Protein AF-A0A8D0BJZ6-F1 (afdb_monomer)

Mean predicted aligned error: 17.0 Å

Organism: Salvator merianae (NCBI:txid96440)

Radius of gyration: 28.37 Å; Cα contacts (8 Å, |Δi|>4): 9; chains: 1; bounding box: 68×72×77 Å

pLDDT: mean 72.67, std 20.54, range [33.28, 97.75]

Foldseek 3Di:
DDDDDDDDDDDDDDDDDDDDDDDDDDDDPPPPDDDDPCPVVNVVVVVVVVVVVVVVDPDDDPVVVVVVCVVVVVVVVVVVVPPVVVVVVCVVVVVVVDDPVVVVVVVVVVVVVVVVVVVVVVVVVVVVCVVVVPDDPVPPPDPDDPPPPPVCPVVNVVVVVVCVVPPPCPPCVVVVVVVVVVDPDDPPPPDPDDPDDPDD

Structure (mmCIF, N/CA/C/O backbone):
data_AF-A0A8D0BJZ6-F1
#
_entry.id   AF-A0A8D0BJZ6-F1
#
loop_
_atom_site.group_PDB
_atom_site.id
_atom_site.type_symbol
_atom_site.label_atom_id
_atom_site.label_alt_id
_atom_site.label_comp_id
_atom_site.label_asym_id
_atom_site.label_entity_id
_atom_site.label_seq_id
_atom_site.pdbx_PDB_ins_code
_atom_site.Cartn_x
_atom_site.Cartn_y
_atom_site.Cartn_z
_atom_site.occupancy
_atom_site.B_iso_or_equiv
_atom_site.auth_seq_id
_atom_site.auth_comp_id
_atom_site.auth_asym_id
_atom_site.auth_atom_id
_atom_site.pdbx_PDB_model_num
ATOM 1 N N . MET A 1 1 ? -11.813 23.670 49.194 1.00 39.56 1 MET A N 1
ATOM 2 C CA . MET A 1 1 ? -10.586 23.009 48.697 1.00 39.56 1 MET A CA 1
ATOM 3 C C . MET A 1 1 ? -10.765 22.877 47.187 1.00 39.56 1 MET A C 1
ATOM 5 O O . MET A 1 1 ? -11.591 22.077 46.792 1.00 39.56 1 MET A O 1
ATOM 9 N N . ALA A 1 2 ? -10.319 23.800 46.321 1.00 37.00 2 ALA A N 1
ATOM 10 C CA . ALA A 1 2 ? -8.927 24.199 46.027 1.00 37.00 2 ALA A CA 1
ATOM 11 C C . ALA A 1 2 ? -8.093 22.936 45.705 1.00 37.00 2 ALA A C 1
ATOM 13 O O . ALA A 1 2 ? -8.042 22.069 46.567 1.00 37.00 2 ALA A O 1
ATOM 14 N N . VAL A 1 3 ? -7.469 22.694 44.544 1.00 41.69 3 VAL A N 1
ATOM 15 C CA . VAL A 1 3 ? -6.890 23.516 43.457 1.00 41.69 3 VAL A CA 1
ATOM 16 C C . VAL A 1 3 ? -6.784 22.605 42.203 1.00 41.69 3 VAL A C 1
ATOM 18 O O . VAL A 1 3 ? -6.507 21.421 42.349 1.00 41.69 3 VAL A O 1
ATOM 21 N N . CYS A 1 4 ? -7.224 23.050 41.020 1.00 41.31 4 CYS A N 1
ATOM 22 C CA . CYS A 1 4 ? -6.422 23.386 39.819 1.00 41.31 4 CYS A CA 1
ATOM 23 C C . CYS A 1 4 ? -5.330 22.380 39.388 1.00 41.31 4 CYS A C 1
ATOM 25 O O . CYS A 1 4 ? -4.323 22.209 40.069 1.00 41.31 4 CYS A O 1
ATOM 27 N N . SER A 1 5 ? -5.503 21.794 38.199 1.00 44.62 5 SER A N 1
ATOM 28 C CA . SER A 1 5 ? -4.433 21.370 37.279 1.00 44.62 5 SER A CA 1
ATOM 29 C C . SER A 1 5 ? -5.012 21.322 35.856 1.00 44.62 5 SER A C 1
ATOM 31 O O . SER A 1 5 ? -5.502 20.302 35.385 1.00 44.62 5 SER A O 1
ATOM 33 N N . ASP A 1 6 ? -5.097 22.519 35.284 1.00 43.06 6 ASP A N 1
ATOM 34 C CA . ASP A 1 6 ? -4.816 22.945 33.908 1.00 43.06 6 ASP A CA 1
ATOM 35 C C . ASP A 1 6 ? -4.850 21.965 32.705 1.00 43.06 6 ASP A C 1
ATOM 37 O O . ASP A 1 6 ? -3.957 21.145 32.508 1.00 43.06 6 ASP A O 1
ATOM 41 N N . LEU A 1 7 ? -5.782 22.305 31.794 1.00 45.59 7 LEU A N 1
ATOM 42 C CA . LEU A 1 7 ? -5.658 22.428 30.322 1.00 45.59 7 LEU A CA 1
ATOM 43 C C . LEU A 1 7 ? -5.752 21.180 29.389 1.00 45.59 7 LEU A C 1
ATOM 45 O O . LEU A 1 7 ? -5.484 20.053 29.784 1.00 45.59 7 LEU A O 1
ATOM 49 N N . PRO A 1 8 ? -6.221 21.362 28.126 1.00 45.66 8 PRO A N 1
ATOM 50 C CA . PRO A 1 8 ? -7.470 20.741 27.673 1.00 45.66 8 PRO A CA 1
ATOM 51 C C . PRO A 1 8 ? -7.377 20.140 26.252 1.00 45.66 8 PRO A C 1
ATOM 53 O O . PRO A 1 8 ? -7.026 20.819 25.292 1.00 45.66 8 PRO A O 1
ATOM 56 N N . VAL A 1 9 ? -7.814 18.899 26.041 1.00 47.84 9 VAL A N 1
ATOM 57 C CA . VAL A 1 9 ? -8.025 18.384 24.672 1.00 47.84 9 VAL A CA 1
ATOM 58 C C . VAL A 1 9 ? -9.512 18.486 24.329 1.00 47.84 9 VAL A C 1
ATOM 60 O O . VAL A 1 9 ? -10.215 17.491 24.187 1.00 47.84 9 VAL A O 1
ATOM 63 N N . GLY A 1 10 ? -10.005 19.728 24.261 1.00 38.66 10 GLY A N 1
ATOM 64 C CA . GLY A 1 10 ? -11.265 20.060 23.591 1.00 38.66 10 GLY A CA 1
ATOM 65 C C . GLY A 1 10 ? -11.085 19.835 22.086 1.00 38.66 10 GLY A C 1
ATOM 66 O O . GLY A 1 10 ? -10.130 20.318 21.490 1.00 38.66 10 GLY A O 1
ATOM 67 N N . ALA A 1 11 ? -11.858 18.938 21.484 1.00 41.62 11 ALA A N 1
ATOM 68 C CA . ALA A 1 11 ? -13.169 19.252 20.921 1.00 41.62 11 ALA A CA 1
ATOM 69 C C . ALA A 1 11 ? -13.068 20.211 19.722 1.00 41.62 11 ALA A C 1
ATOM 71 O O . ALA A 1 11 ? -13.147 21.427 19.865 1.00 41.62 11 ALA A O 1
ATOM 72 N N . PHE A 1 12 ? -12.961 19.640 18.521 1.00 34.69 12 PHE A N 1
ATOM 73 C CA . PHE A 1 12 ? -13.301 20.341 17.285 1.00 34.69 12 PHE A CA 1
ATOM 74 C C . PHE A 1 12 ? -14.316 19.506 16.497 1.00 34.69 12 PHE A C 1
ATOM 76 O O . PHE A 1 12 ? -13.986 18.802 15.547 1.00 34.69 12 PHE A O 1
ATOM 83 N N . ILE A 1 13 ? -15.570 19.564 16.950 1.00 39.16 13 ILE A N 1
ATOM 84 C CA . ILE A 1 13 ? -16.751 19.290 16.126 1.00 39.16 13 ILE A CA 1
ATOM 85 C C . ILE A 1 13 ? -17.206 20.660 15.607 1.00 39.16 13 ILE A C 1
ATOM 87 O O . ILE A 1 13 ? -17.658 21.471 16.416 1.00 39.16 13 ILE A O 1
ATOM 91 N N . PRO A 1 14 ? -17.093 20.975 14.307 1.00 42.69 14 PRO A N 1
ATOM 92 C CA . PRO A 1 14 ? -17.632 22.225 13.797 1.00 42.69 14 PRO A CA 1
ATOM 93 C C . PRO A 1 14 ? -19.137 22.074 13.528 1.00 42.69 14 PRO A C 1
ATOM 95 O O . PRO A 1 14 ? -19.556 21.468 12.543 1.00 42.69 14 PRO A O 1
ATOM 98 N N . THR A 1 15 ? -19.958 22.643 14.410 1.00 39.06 15 THR A N 1
ATOM 99 C CA . THR A 1 15 ? -21.363 22.983 14.135 1.00 39.06 15 THR A CA 1
ATOM 100 C C . THR A 1 15 ? -21.447 24.281 13.319 1.00 39.06 15 THR A C 1
ATOM 102 O O . THR A 1 15 ? -20.609 25.169 13.499 1.00 39.06 15 THR A O 1
ATOM 105 N N . PRO A 1 16 ? -22.445 24.439 12.430 1.00 48.06 16 PRO A N 1
ATOM 106 C CA . PRO A 1 16 ? -22.531 25.591 11.547 1.00 48.06 16 PRO A CA 1
ATOM 107 C C . PRO A 1 16 ? -23.180 26.771 12.280 1.00 48.06 16 PRO A C 1
ATOM 109 O O . PRO A 1 16 ? -24.319 26.678 12.726 1.00 48.06 16 PRO A O 1
ATOM 112 N N . GLY A 1 17 ? -22.481 27.903 12.356 1.00 40.06 17 GLY A N 1
ATOM 113 C CA . GLY A 1 17 ? -23.109 29.189 12.665 1.00 40.06 17 GLY A CA 1
ATOM 114 C C . GLY A 1 17 ? -22.439 30.011 13.765 1.00 40.06 17 GLY A C 1
ATOM 115 O O . GLY A 1 17 ? -22.458 29.650 14.933 1.00 40.06 17 GLY A O 1
ATOM 116 N N . SER A 1 18 ? -22.000 31.206 13.357 1.00 33.28 18 SER A N 1
ATOM 117 C CA . SER A 1 18 ? -21.718 32.400 14.172 1.00 33.28 18 SER A CA 1
ATOM 118 C C . SER A 1 18 ? -20.284 32.630 14.689 1.00 33.28 18 SER A C 1
ATOM 120 O O . SER A 1 18 ? -19.921 32.291 15.805 1.00 33.28 18 SER A O 1
ATOM 122 N N . ARG A 1 19 ? -19.520 33.323 13.832 1.00 52.25 19 ARG A N 1
ATOM 123 C CA . ARG A 1 19 ? -18.653 34.493 14.100 1.00 52.25 19 ARG A CA 1
ATOM 124 C C . ARG A 1 19 ? -17.836 34.567 15.402 1.00 52.25 19 ARG A C 1
ATOM 126 O O . ARG A 1 19 ? -18.341 35.072 16.394 1.00 52.25 19 ARG A O 1
ATOM 133 N N . TYR A 1 20 ? -16.520 34.390 15.260 1.00 45.59 20 TYR A N 1
ATOM 134 C CA . TYR A 1 20 ? -15.463 35.189 15.917 1.00 45.59 20 TYR A CA 1
ATOM 135 C C . TYR A 1 20 ? -14.214 35.040 15.021 1.00 45.59 20 TYR A C 1
ATOM 137 O O . TYR A 1 20 ? -13.630 33.968 14.958 1.00 45.59 20 TYR A O 1
ATOM 145 N N . THR A 1 21 ? -13.884 35.927 14.078 1.00 50.69 21 THR A N 1
ATOM 146 C CA . THR A 1 21 ? -13.307 37.270 14.265 1.00 50.69 21 THR A CA 1
ATOM 147 C C . THR A 1 21 ? -12.354 37.352 15.455 1.00 50.69 21 THR A C 1
ATOM 149 O O . THR A 1 21 ? -12.718 37.875 16.502 1.00 50.69 21 THR A O 1
ATOM 152 N N . LEU A 1 22 ? -11.115 36.893 15.276 1.00 43.97 22 LEU A N 1
ATOM 153 C CA . LEU A 1 22 ? -9.981 37.515 15.955 1.00 43.97 22 LEU A CA 1
ATOM 154 C C . LEU A 1 22 ? -8.712 37.392 15.108 1.00 43.97 22 LEU A C 1
ATOM 156 O O . LEU A 1 22 ? -8.076 36.349 15.005 1.00 43.97 22 LEU A O 1
ATOM 160 N N . SER A 1 23 ? -8.434 38.512 14.447 1.00 45.19 23 SER A N 1
ATOM 161 C CA . SER A 1 23 ? -7.170 38.970 13.886 1.00 45.19 23 SER A CA 1
ATOM 162 C C . SER A 1 23 ? -5.906 38.308 14.439 1.00 45.19 23 SER A C 1
ATOM 164 O O . SER A 1 23 ? -5.460 38.639 15.533 1.00 45.19 23 SER A O 1
ATOM 166 N N . LEU A 1 24 ? -5.242 37.522 13.591 1.00 39.75 24 LEU A N 1
ATOM 167 C CA . LEU A 1 24 ? -3.794 37.621 13.388 1.00 39.75 24 LEU A CA 1
ATOM 168 C C . LEU A 1 24 ? -3.440 37.096 11.983 1.00 39.75 24 LEU A C 1
ATOM 170 O O . LEU A 1 24 ? -2.829 36.048 11.813 1.00 39.75 24 LEU A O 1
ATOM 174 N N . HIS A 1 25 ? -3.893 37.809 10.948 1.00 43.31 25 HIS A N 1
ATOM 175 C CA . HIS A 1 25 ? -3.499 37.547 9.559 1.00 43.31 25 HIS A CA 1
ATOM 176 C C . HIS A 1 25 ? -3.071 38.853 8.879 1.00 43.31 25 HIS A C 1
ATOM 178 O O . HIS A 1 25 ? -3.739 39.409 8.010 1.00 43.31 25 HIS A O 1
ATOM 184 N N . HIS A 1 26 ? -1.944 39.366 9.353 1.00 46.03 26 HIS A N 1
ATOM 185 C CA . HIS A 1 26 ? -1.085 40.330 8.676 1.00 46.03 26 HIS A CA 1
ATOM 186 C C . HIS A 1 26 ? 0.180 39.498 8.424 1.00 46.03 26 HIS A C 1
ATOM 188 O O . HIS A 1 26 ? 0.842 39.134 9.386 1.00 46.03 26 HIS A O 1
ATOM 194 N N . LEU A 1 27 ? 0.489 38.952 7.248 1.00 47.62 27 LEU A N 1
ATOM 195 C CA . LEU A 1 27 ? 0.751 39.531 5.924 1.00 47.62 27 LEU A CA 1
ATOM 196 C C . LEU A 1 27 ? 1.379 38.355 5.096 1.00 47.62 27 LEU A C 1
ATOM 198 O O . LEU A 1 27 ? 1.942 37.467 5.739 1.00 47.62 27 LEU A O 1
ATOM 202 N N . PRO A 1 28 ? 1.468 38.310 3.747 1.00 48.75 28 PRO A N 1
ATOM 203 C CA . PRO A 1 28 ? 0.702 38.946 2.676 1.00 48.75 28 PRO A CA 1
ATOM 204 C C . PRO A 1 28 ? 0.014 37.925 1.730 1.00 48.75 28 PRO A C 1
ATOM 206 O O . PRO A 1 28 ? 0.593 36.939 1.286 1.00 48.75 28 PRO A O 1
ATOM 209 N N . HIS A 1 29 ? -1.193 38.274 1.282 1.00 51.38 29 HIS A N 1
ATOM 210 C CA . HIS A 1 29 ? -1.912 37.676 0.145 1.00 51.38 29 HIS A CA 1
ATOM 211 C C . HIS A 1 29 ? -1.466 38.231 -1.227 1.00 51.38 29 HIS A C 1
ATOM 213 O O . HIS A 1 29 ? -2.193 38.148 -2.215 1.00 51.38 29 HIS A O 1
ATOM 219 N N . THR A 1 30 ? -0.272 38.807 -1.340 1.00 44.59 30 THR A N 1
ATOM 220 C CA . THR A 1 30 ? 0.192 39.419 -2.590 1.00 44.59 30 THR A CA 1
ATOM 221 C C . THR A 1 30 ? 1.005 38.430 -3.408 1.00 44.59 30 THR A C 1
ATOM 223 O O . THR A 1 30 ? 2.218 38.536 -3.473 1.00 44.59 30 THR A O 1
ATOM 226 N N . LEU A 1 31 ? 0.318 37.479 -4.035 1.00 47.47 31 LEU A N 1
ATOM 227 C CA . LEU A 1 31 ? 0.658 36.958 -5.369 1.00 47.47 31 LEU A CA 1
ATOM 228 C C . LEU A 1 31 ? -0.657 36.559 -6.068 1.00 47.47 31 LEU A C 1
ATOM 230 O O . LEU A 1 31 ? -0.826 35.502 -6.664 1.00 47.47 31 LEU A O 1
ATOM 234 N N . GLN A 1 32 ? -1.628 37.463 -5.941 1.00 52.00 32 GLN A N 1
ATOM 235 C CA . GLN A 1 32 ? -2.934 37.469 -6.587 1.00 52.00 32 GLN A CA 1
ATOM 236 C C . GLN A 1 32 ? -2.847 38.240 -7.920 1.00 52.00 32 GLN A C 1
ATOM 238 O O . GLN A 1 32 ? -3.639 39.137 -8.183 1.00 52.00 32 GLN A O 1
ATOM 243 N N . SER A 1 33 ? -1.838 37.945 -8.748 1.00 51.66 33 SER A N 1
ATOM 244 C CA . SER A 1 33 ? -1.599 38.670 -10.005 1.00 51.66 33 SER A CA 1
ATOM 245 C C . SER A 1 33 ? -0.975 37.781 -11.086 1.00 51.66 33 SER A C 1
ATOM 247 O O . SER A 1 33 ? 0.217 37.841 -11.369 1.00 51.66 33 SER A O 1
ATOM 249 N N . GLN A 1 34 ? -1.803 36.902 -11.653 1.00 44.34 34 GLN A N 1
ATOM 250 C CA . GLN A 1 34 ? -1.958 36.712 -13.104 1.00 44.34 34 GLN A CA 1
ATOM 251 C C . GLN A 1 34 ? -3.087 35.702 -13.326 1.00 44.34 34 GLN A C 1
ATOM 253 O O . GLN A 1 34 ? -3.020 34.542 -12.913 1.00 44.34 34 GLN A O 1
ATOM 258 N N . GLY A 1 35 ? -4.171 36.191 -13.922 1.00 47.25 35 GLY A N 1
ATOM 259 C CA . GLY A 1 35 ? -5.408 35.466 -14.145 1.00 47.25 35 GLY A CA 1
ATOM 260 C C . GLY A 1 35 ? -5.232 34.310 -15.116 1.00 47.25 35 GLY A C 1
ATOM 261 O O . GLY A 1 35 ? -5.387 34.460 -16.321 1.00 47.25 35 GLY A O 1
ATOM 262 N N . THR A 1 36 ? -5.039 33.118 -14.571 1.00 49.41 36 THR A N 1
ATOM 263 C CA . THR A 1 36 ? -5.426 31.891 -15.253 1.00 49.41 36 THR A CA 1
ATOM 264 C C . THR A 1 36 ? -6.402 31.151 -14.349 1.00 49.41 36 THR A C 1
ATOM 266 O O . THR A 1 36 ? -6.042 30.658 -13.284 1.00 49.41 36 THR A O 1
ATOM 269 N N . LYS A 1 37 ? -7.671 31.062 -14.770 1.00 58.19 37 LYS A N 1
ATOM 270 C CA . LYS A 1 37 ? -8.655 30.101 -14.236 1.00 58.19 37 LYS A CA 1
ATOM 271 C C . LYS A 1 37 ? -8.249 28.675 -14.641 1.00 58.19 37 LYS A C 1
ATOM 273 O O . LYS A 1 37 ? -9.071 27.920 -15.146 1.00 58.19 37 LYS A O 1
ATOM 278 N N . VAL A 1 38 ? -6.969 28.326 -14.525 1.00 62.94 38 VAL A N 1
ATOM 279 C CA . VAL A 1 38 ? -6.510 26.972 -14.809 1.00 62.94 38 VAL A CA 1
ATOM 280 C C . VAL A 1 38 ? -7.067 26.103 -13.686 1.00 62.94 38 VAL A C 1
ATOM 282 O O . VAL A 1 38 ? -6.746 26.341 -12.516 1.00 62.94 38 VAL A O 1
ATOM 285 N N . PRO A 1 39 ? -7.962 25.143 -13.980 1.00 80.44 39 PRO A N 1
ATOM 286 C CA . PRO A 1 39 ? -8.421 24.228 -12.952 1.00 80.44 39 PRO A CA 1
ATOM 287 C C . PRO A 1 39 ? -7.182 23.518 -12.401 1.00 80.44 39 PRO A C 1
ATOM 289 O O . PRO A 1 39 ? -6.283 23.166 -13.161 1.00 80.44 39 PRO A O 1
ATOM 292 N N . GLN A 1 40 ? -7.104 23.290 -11.088 1.00 80.88 40 GLN A N 1
ATOM 293 C CA . GLN A 1 40 ? -5.966 22.572 -10.484 1.00 80.88 40 GLN A CA 1
ATOM 294 C C . GLN A 1 40 ? -5.723 21.213 -11.171 1.00 80.88 40 GLN A C 1
ATOM 296 O O . GLN A 1 40 ? -4.593 20.741 -11.273 1.00 80.88 40 GLN A O 1
ATOM 301 N N . LEU A 1 41 ? -6.785 20.643 -11.744 1.00 84.25 41 LEU A N 1
ATOM 302 C CA . LEU A 1 41 ? -6.755 19.467 -12.600 1.00 84.25 41 LEU A CA 1
ATOM 303 C C . LEU A 1 41 ? -5.852 19.627 -13.840 1.00 84.25 41 LEU A C 1
ATOM 305 O O . LEU A 1 41 ? -5.113 18.705 -14.171 1.00 84.25 41 LEU A O 1
ATOM 309 N N . GLN A 1 42 ? -5.841 20.795 -14.493 1.00 86.12 42 GLN A N 1
ATOM 310 C CA . GLN A 1 42 ? -4.992 21.061 -15.660 1.00 86.12 42 GLN A CA 1
ATOM 311 C C . GLN A 1 42 ? -3.504 20.973 -15.311 1.00 86.12 42 GLN A C 1
ATOM 313 O O . GLN A 1 42 ? -2.722 20.501 -16.128 1.00 86.12 42 GLN A O 1
ATOM 318 N N . ARG A 1 43 ? -3.106 21.361 -14.093 1.00 86.25 43 ARG A N 1
ATOM 319 C CA . ARG A 1 43 ? -1.712 21.247 -13.633 1.00 86.25 43 ARG A CA 1
ATOM 320 C C . ARG A 1 43 ? -1.287 19.791 -13.452 1.00 86.25 43 ARG A C 1
ATOM 322 O O . ARG A 1 43 ? -0.192 19.433 -13.874 1.00 86.25 43 ARG A O 1
ATOM 329 N N . LEU A 1 44 ? -2.156 18.954 -12.880 1.00 89.62 44 LEU A N 1
ATOM 330 C CA . LEU A 1 44 ? -1.884 17.523 -12.706 1.00 89.62 44 LEU A CA 1
ATOM 331 C C . LEU A 1 44 ? -1.804 16.803 -14.056 1.00 89.62 44 LEU A C 1
ATOM 333 O O . LEU A 1 44 ? -0.884 16.020 -14.281 1.00 89.62 44 LEU A O 1
ATOM 337 N N . ILE A 1 45 ? -2.733 17.108 -14.967 1.00 92.38 45 ILE A N 1
ATOM 338 C CA . ILE A 1 45 ? -2.747 16.529 -16.314 1.00 92.38 45 ILE A CA 1
ATOM 339 C C . ILE A 1 45 ? -1.503 16.968 -17.089 1.00 92.38 45 ILE A C 1
ATOM 341 O O . ILE A 1 45 ? -0.809 16.118 -17.640 1.00 92.38 45 ILE A O 1
ATOM 345 N N . LEU A 1 46 ? -1.181 18.267 -17.094 1.00 91.12 46 LEU A N 1
ATOM 346 C CA . LEU A 1 46 ? -0.014 18.789 -17.803 1.00 91.12 46 LEU A CA 1
ATOM 347 C C . LEU A 1 46 ? 1.290 18.220 -17.228 1.00 91.12 46 LEU A C 1
ATOM 349 O O . LEU A 1 46 ? 2.158 17.827 -17.998 1.00 91.12 46 LEU A O 1
ATOM 353 N N . GLY A 1 47 ? 1.404 18.091 -15.902 1.00 88.25 47 GLY A N 1
ATOM 354 C CA . GLY A 1 47 ? 2.556 17.465 -15.249 1.00 88.25 47 GLY A CA 1
ATOM 355 C C . GLY A 1 47 ? 2.694 15.971 -15.561 1.00 88.25 47 GLY A C 1
ATOM 356 O O . GLY A 1 47 ? 3.779 15.519 -15.919 1.00 88.25 47 GLY A O 1
ATOM 357 N N . SER A 1 48 ? 1.600 15.203 -15.493 1.00 90.62 48 SER A N 1
ATOM 358 C CA . SER A 1 48 ? 1.599 13.769 -15.821 1.00 90.62 48 SER A CA 1
ATOM 359 C C . SER A 1 48 ? 1.909 13.514 -17.299 1.00 90.62 48 SER A C 1
ATOM 361 O O . SER A 1 48 ? 2.637 12.574 -17.628 1.00 90.62 48 SER A O 1
ATOM 363 N N . LEU A 1 49 ? 1.369 14.347 -18.194 1.00 91.94 49 LEU A N 1
ATOM 364 C CA . LEU A 1 49 ? 1.601 14.252 -19.632 1.00 91.94 49 LEU A CA 1
ATOM 365 C C . LEU A 1 49 ? 3.037 14.648 -19.978 1.00 91.94 49 LEU A C 1
ATOM 367 O O . LEU A 1 49 ? 3.701 13.919 -20.704 1.00 91.94 49 LEU A O 1
ATOM 371 N N . PHE A 1 50 ? 3.540 15.748 -19.416 1.00 88.25 50 PHE A N 1
ATOM 372 C CA . PHE A 1 50 ? 4.913 16.199 -19.624 1.00 88.25 50 PHE A CA 1
ATOM 373 C C . PHE A 1 50 ? 5.931 15.194 -19.069 1.00 88.25 50 PHE A C 1
ATOM 375 O O . PHE A 1 50 ? 6.885 14.858 -19.759 1.00 88.25 50 PHE A O 1
ATOM 382 N N . GLY A 1 51 ? 5.693 14.625 -17.881 1.00 86.75 51 GLY A N 1
ATOM 383 C CA . GLY A 1 51 ? 6.532 13.557 -17.324 1.00 86.75 51 GLY A CA 1
ATOM 384 C C . GLY A 1 51 ? 6.525 12.281 -18.175 1.00 86.75 51 GLY A C 1
ATOM 385 O O . GLY A 1 51 ? 7.574 11.678 -18.396 1.00 86.75 51 GLY A O 1
ATOM 386 N N . SER A 1 52 ? 5.364 11.896 -18.716 1.00 87.44 52 SER A N 1
ATOM 387 C CA . SER A 1 52 ? 5.263 10.757 -19.643 1.00 87.44 52 SER A CA 1
ATOM 388 C C . SER A 1 52 ? 5.927 11.045 -20.995 1.00 87.44 52 SER A C 1
ATOM 390 O O . SER A 1 52 ? 6.554 10.157 -21.566 1.00 87.44 52 SER A O 1
ATOM 392 N N . LEU A 1 53 ? 5.840 12.284 -21.489 1.00 86.31 53 LEU A N 1
ATOM 393 C CA . LEU A 1 53 ? 6.459 12.726 -22.739 1.00 86.31 53 LEU A CA 1
ATOM 394 C C . LEU A 1 53 ? 7.987 12.777 -22.629 1.00 86.31 53 LEU A C 1
ATOM 396 O O . LEU A 1 53 ? 8.676 12.277 -23.513 1.00 86.31 53 LEU A O 1
ATOM 400 N N . LEU A 1 54 ? 8.516 13.297 -21.516 1.00 80.19 54 LEU A N 1
ATOM 401 C CA . LEU A 1 54 ? 9.948 13.272 -21.205 1.00 80.19 54 LEU A CA 1
ATOM 402 C C . LEU A 1 54 ? 10.505 11.843 -21.138 1.00 80.19 54 LEU A C 1
ATOM 404 O O . LEU A 1 54 ? 11.669 11.633 -21.457 1.00 80.19 54 LEU A O 1
ATOM 408 N N . ARG A 1 55 ? 9.677 10.853 -20.773 1.00 79.38 55 ARG A N 1
ATOM 409 C CA . ARG A 1 55 ? 10.054 9.431 -20.770 1.00 79.38 55 ARG A CA 1
ATOM 410 C C . ARG A 1 55 ? 10.112 8.805 -22.167 1.00 79.38 55 ARG A C 1
ATOM 412 O O . ARG A 1 55 ? 10.794 7.801 -22.339 1.00 79.38 55 ARG A O 1
ATOM 419 N N . LEU A 1 56 ? 9.378 9.355 -23.137 1.00 80.31 56 LEU A N 1
ATOM 420 C CA . LEU A 1 56 ? 9.345 8.864 -24.520 1.00 80.31 56 LEU A CA 1
ATOM 421 C C . LEU A 1 56 ? 10.458 9.455 -25.400 1.00 80.31 56 LEU A C 1
ATOM 423 O O . LEU A 1 56 ? 10.674 8.961 -26.507 1.00 80.31 56 LEU A O 1
ATOM 427 N N . LEU A 1 57 ? 11.140 10.507 -24.940 1.00 77.12 57 LEU A N 1
ATOM 428 C CA . LEU A 1 57 ? 12.251 11.120 -25.665 1.00 77.12 57 LEU A CA 1
ATOM 429 C C . LEU A 1 57 ? 13.553 10.289 -25.513 1.00 77.12 57 LEU A C 1
ATOM 431 O O . LEU A 1 57 ? 13.740 9.635 -24.486 1.00 77.12 57 LEU A O 1
ATOM 435 N N . PRO A 1 58 ? 14.431 10.274 -26.542 1.00 75.44 58 PRO A N 1
ATOM 436 C CA . PRO A 1 58 ? 15.671 9.480 -26.606 1.00 75.44 58 PRO A CA 1
ATOM 437 C C . PRO A 1 58 ? 16.643 9.740 -25.438 1.00 75.44 58 PRO A C 1
ATOM 439 O O . PRO A 1 58 ? 16.509 10.762 -24.765 1.00 75.44 58 PRO A O 1
ATOM 442 N N . PRO A 1 59 ? 17.611 8.827 -25.184 1.00 64.38 59 PRO A N 1
ATOM 443 C CA . PRO A 1 59 ? 18.340 8.740 -23.923 1.00 64.38 59 PRO A CA 1
ATOM 444 C C . PRO A 1 59 ? 19.084 10.036 -23.646 1.00 64.38 59 PRO A C 1
ATOM 446 O O . PRO A 1 59 ? 20.100 10.353 -24.262 1.00 64.38 59 PRO A O 1
ATOM 449 N N . LEU A 1 60 ? 18.538 10.782 -22.699 1.00 62.69 60 LEU A N 1
ATOM 450 C CA . LEU A 1 60 ? 19.264 11.842 -22.055 1.00 62.69 60 LEU A CA 1
ATOM 451 C C . LEU A 1 60 ? 20.363 11.168 -21.198 1.00 62.69 60 LEU A C 1
ATOM 453 O O . LEU A 1 60 ? 20.149 10.080 -20.659 1.00 62.69 60 LEU A O 1
ATOM 457 N N . ASP A 1 61 ? 21.533 11.802 -21.121 1.00 71.94 61 ASP A N 1
ATOM 458 C CA . ASP A 1 61 ? 22.723 11.345 -20.386 1.00 71.94 61 ASP A CA 1
ATOM 459 C C . ASP A 1 61 ? 22.406 10.835 -18.955 1.00 71.94 61 ASP A C 1
ATOM 461 O O . ASP A 1 61 ? 21.394 11.191 -18.359 1.00 71.94 61 ASP A O 1
ATOM 465 N N . SER A 1 62 ? 23.237 9.985 -18.350 1.00 69.81 62 SER A N 1
ATOM 466 C CA . SER A 1 62 ? 22.871 9.358 -17.057 1.00 69.81 62 SER A CA 1
ATOM 467 C C . SER A 1 62 ? 22.709 10.379 -15.915 1.00 69.81 62 SER A C 1
ATOM 469 O O . SER A 1 62 ? 21.955 10.149 -14.964 1.00 69.81 62 SER A O 1
ATOM 471 N N . ASP A 1 63 ? 23.352 11.540 -16.041 1.00 76.38 63 ASP A N 1
ATOM 472 C CA . ASP A 1 63 ? 23.412 12.573 -15.005 1.00 76.38 63 ASP A CA 1
ATOM 473 C C . ASP A 1 63 ? 22.088 13.330 -14.798 1.00 76.38 63 ASP A C 1
ATOM 475 O O . ASP A 1 63 ? 21.657 13.571 -13.668 1.00 76.38 63 ASP A O 1
ATOM 479 N N . LEU A 1 64 ? 21.377 13.673 -15.871 1.00 77.25 64 LEU A N 1
ATOM 480 C CA . LEU A 1 64 ? 20.114 14.417 -15.791 1.00 77.25 64 LEU A CA 1
ATOM 481 C C . LEU A 1 64 ? 18.933 13.533 -15.359 1.00 77.25 64 LEU A C 1
ATOM 483 O O . LEU A 1 64 ? 17.962 14.051 -14.814 1.00 77.25 64 LEU A O 1
ATOM 487 N N . VAL A 1 65 ? 19.026 12.207 -15.516 1.00 78.50 65 VAL A N 1
ATOM 488 C CA . VAL A 1 65 ? 18.016 11.255 -15.052 1.00 78.50 65 VAL A CA 1
ATOM 489 C C . VAL A 1 65 ? 18.115 11.159 -13.537 1.00 78.50 65 VAL A C 1
ATOM 491 O O . VAL A 1 65 ? 17.092 11.199 -12.858 1.00 78.50 65 VAL A O 1
ATOM 494 N N . MET A 1 66 ? 19.341 11.130 -13.005 1.00 78.81 66 MET A N 1
ATOM 495 C CA . MET A 1 66 ? 19.595 11.184 -11.567 1.00 78.81 66 MET A CA 1
ATOM 496 C C . MET A 1 66 ? 19.117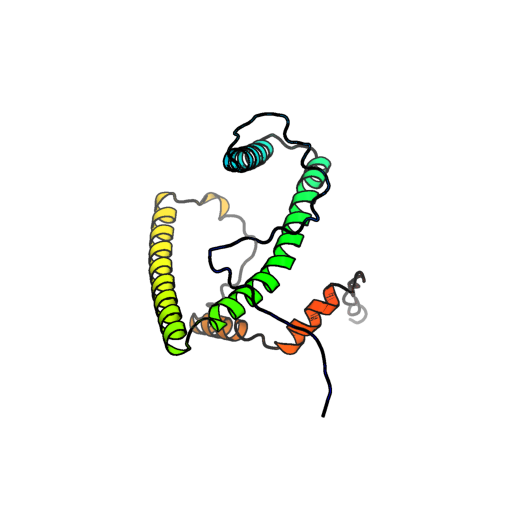 12.509 -10.954 1.00 78.81 66 MET A C 1
ATOM 498 O O . MET A 1 66 ? 18.514 12.522 -9.880 1.00 78.81 66 MET A O 1
ATOM 502 N N . LEU A 1 67 ? 19.327 13.628 -11.655 1.00 83.06 67 LEU A N 1
ATOM 503 C CA . LEU A 1 67 ? 18.900 14.948 -11.189 1.00 83.06 67 LEU A CA 1
ATOM 504 C C . LEU A 1 67 ? 17.367 15.098 -11.185 1.00 83.06 67 LEU A C 1
ATOM 506 O O . LEU A 1 67 ? 16.812 15.718 -10.278 1.00 83.06 67 LEU A O 1
ATOM 510 N N . ILE A 1 68 ? 16.669 14.484 -12.150 1.00 83.38 68 ILE A N 1
ATOM 511 C CA . ILE A 1 68 ? 15.199 14.493 -12.227 1.00 83.38 68 ILE A CA 1
ATOM 512 C C . ILE A 1 68 ? 14.541 13.484 -11.273 1.00 83.38 68 ILE A C 1
ATOM 514 O O . ILE A 1 68 ? 13.430 13.737 -10.802 1.00 83.38 68 ILE A O 1
ATOM 518 N N . SER A 1 69 ? 15.195 12.359 -10.954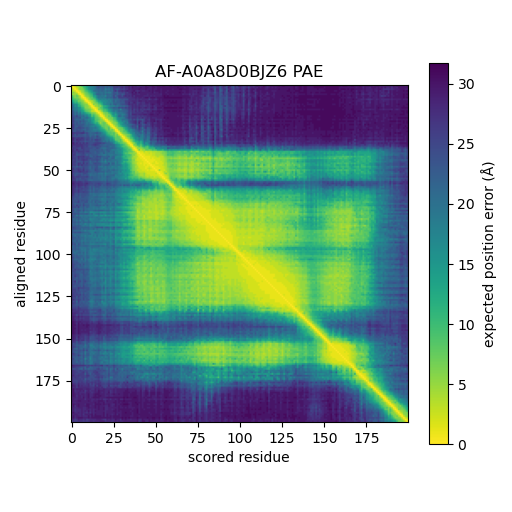 1.00 85.00 69 SER A N 1
ATOM 519 C CA . SER A 1 69 ? 14.654 11.355 -10.025 1.00 85.00 69 SER A CA 1
ATOM 520 C C . SER A 1 69 ? 14.764 11.792 -8.564 1.00 85.00 69 SER A C 1
ATOM 522 O O . SER A 1 69 ? 13.878 11.484 -7.766 1.00 85.00 69 SER A O 1
ATOM 524 N N . PHE A 1 70 ? 15.792 12.576 -8.227 1.00 88.75 70 PHE A N 1
ATOM 525 C CA . PHE A 1 70 ? 16.042 13.089 -6.880 1.00 88.75 70 PHE A CA 1
ATOM 526 C C . PHE A 1 70 ? 14.813 13.732 -6.194 1.00 88.75 70 PHE A C 1
ATOM 528 O O . PHE A 1 70 ? 14.461 13.299 -5.091 1.00 88.75 70 PHE A O 1
ATOM 535 N N . PRO A 1 71 ? 14.087 14.699 -6.800 1.00 90.06 71 PRO A N 1
ATOM 536 C CA . PRO A 1 71 ? 12.878 15.257 -6.184 1.00 90.06 71 PRO A CA 1
ATOM 537 C C . PRO A 1 71 ? 11.739 14.232 -6.037 1.00 90.06 71 PRO A C 1
ATOM 539 O O . PRO A 1 71 ? 10.972 14.303 -5.074 1.00 90.06 71 PRO A O 1
ATOM 542 N N . GLY A 1 72 ? 11.634 13.258 -6.949 1.00 90.12 72 GLY A N 1
ATOM 543 C CA . GLY A 1 72 ? 10.637 12.186 -6.883 1.00 90.12 72 GLY A CA 1
ATOM 544 C C . GLY A 1 72 ? 10.885 11.226 -5.719 1.00 90.12 72 GLY A C 1
ATOM 545 O O . GLY A 1 72 ? 9.953 10.868 -4.994 1.00 90.12 72 GLY A O 1
ATOM 546 N N . ASP A 1 73 ? 12.147 10.871 -5.481 1.00 91.06 73 ASP A N 1
ATOM 547 C CA . ASP A 1 73 ? 12.544 10.013 -4.366 1.00 91.06 73 ASP A CA 1
ATOM 548 C C . ASP A 1 73 ? 12.293 10.681 -3.010 1.00 91.06 73 ASP A C 1
ATOM 550 O O . ASP A 1 73 ? 11.772 10.042 -2.089 1.00 91.06 73 ASP A O 1
ATOM 554 N N . ILE A 1 74 ? 12.601 11.976 -2.880 1.00 95.00 74 ILE A N 1
ATOM 555 C CA . ILE A 1 74 ? 12.332 12.739 -1.652 1.00 95.00 74 ILE A CA 1
ATOM 556 C C . ILE A 1 74 ? 10.822 12.820 -1.397 1.00 95.00 74 ILE A C 1
ATOM 558 O O . ILE A 1 74 ? 10.380 12.545 -0.280 1.00 95.00 74 ILE A O 1
ATOM 562 N N . LEU A 1 75 ? 10.015 13.106 -2.426 1.00 94.25 75 LEU A N 1
ATOM 563 C CA . LEU A 1 75 ? 8.552 13.126 -2.317 1.00 94.25 75 LEU A CA 1
ATOM 564 C C . LEU A 1 75 ? 8.001 11.781 -1.829 1.00 94.25 75 LEU A C 1
ATOM 566 O O . LEU A 1 75 ? 7.214 11.730 -0.883 1.00 94.25 75 LEU A O 1
ATOM 570 N N . MET A 1 76 ? 8.449 10.681 -2.433 1.00 93.38 76 MET A N 1
ATOM 571 C CA . MET A 1 76 ? 8.009 9.338 -2.061 1.00 93.38 76 MET A CA 1
ATOM 572 C C . MET A 1 76 ? 8.407 8.962 -0.631 1.00 93.38 76 MET A C 1
ATOM 574 O O . MET A 1 76 ? 7.663 8.233 0.027 1.00 93.38 76 MET A O 1
ATOM 578 N N . ARG A 1 77 ? 9.553 9.441 -0.135 1.00 92.06 77 ARG A N 1
ATOM 579 C CA . ARG A 1 77 ? 9.969 9.256 1.265 1.00 92.06 77 ARG A CA 1
ATOM 580 C C . ARG A 1 77 ? 9.097 10.069 2.220 1.00 92.06 77 ARG A C 1
ATOM 582 O O . ARG A 1 77 ? 8.647 9.526 3.226 1.00 92.06 77 ARG A O 1
ATOM 589 N N . MET A 1 78 ? 8.794 11.323 1.881 1.00 93.75 78 MET A N 1
ATOM 590 C CA . MET A 1 78 ? 7.908 12.177 2.680 1.00 93.75 78 MET A CA 1
ATOM 591 C C . MET A 1 78 ? 6.492 11.587 2.789 1.00 93.75 78 MET A C 1
ATOM 593 O O . MET A 1 78 ? 5.969 11.465 3.894 1.00 93.75 78 MET A O 1
ATOM 597 N N . LEU A 1 79 ? 5.897 11.126 1.680 1.00 94.31 79 LEU A N 1
ATOM 598 C CA . LEU A 1 79 ? 4.559 10.513 1.686 1.00 94.31 79 LEU A CA 1
ATOM 599 C C . LEU A 1 79 ? 4.502 9.219 2.516 1.00 94.31 79 LEU A C 1
ATOM 601 O O . LEU A 1 79 ? 3.543 9.000 3.256 1.00 94.31 79 LEU A O 1
ATOM 605 N N . LYS A 1 80 ? 5.542 8.376 2.445 1.00 88.75 80 LYS A N 1
ATOM 606 C CA . LYS A 1 80 ? 5.617 7.126 3.221 1.00 88.75 80 LYS A CA 1
ATOM 607 C C . LYS A 1 80 ? 5.742 7.352 4.731 1.00 88.75 80 LYS A C 1
ATOM 609 O O . LYS A 1 80 ? 5.245 6.533 5.494 1.00 88.75 80 LYS A O 1
ATOM 614 N N . MET A 1 81 ? 6.373 8.438 5.181 1.00 92.00 81 MET A N 1
ATOM 615 C CA . MET A 1 81 ? 6.425 8.761 6.615 1.00 92.00 81 MET A CA 1
ATOM 616 C C . MET A 1 81 ? 5.077 9.263 7.146 1.00 92.00 81 MET A C 1
ATOM 618 O O . MET A 1 81 ? 4.765 9.045 8.312 1.00 92.00 81 MET A O 1
ATOM 622 N N . LEU A 1 82 ? 4.268 9.899 6.294 1.00 93.50 82 LEU A N 1
ATOM 623 C CA . LEU A 1 82 ? 2.958 10.434 6.670 1.00 93.50 82 LEU A CA 1
ATOM 624 C C . LEU A 1 82 ? 1.849 9.378 6.658 1.00 93.50 82 LEU A C 1
ATOM 626 O O . LEU A 1 82 ? 0.940 9.449 7.481 1.00 93.50 82 LEU A O 1
ATOM 630 N N . ILE A 1 83 ? 1.906 8.393 5.756 1.00 94.69 83 ILE A N 1
ATOM 631 C CA . ILE A 1 83 ? 0.798 7.443 5.576 1.00 94.69 83 ILE A CA 1
ATOM 632 C C . ILE A 1 83 ? 0.502 6.631 6.844 1.00 94.69 83 ILE A C 1
ATOM 634 O O . ILE A 1 83 ? -0.653 6.545 7.248 1.00 94.69 83 ILE A O 1
ATOM 638 N N . LEU A 1 84 ? 1.526 6.090 7.513 1.00 91.06 84 LEU A N 1
ATOM 639 C CA . LEU A 1 84 ? 1.348 5.239 8.693 1.00 91.06 84 LEU A CA 1
ATOM 640 C C . LEU A 1 84 ? 0.670 5.980 9.870 1.00 91.06 84 LEU A C 1
ATOM 642 O O . LEU A 1 84 ? -0.365 5.499 10.336 1.00 91.06 84 LEU A O 1
ATOM 646 N N . PRO A 1 85 ? 1.166 7.145 10.341 1.00 88.19 85 PRO A N 1
ATOM 647 C CA . PRO A 1 85 ? 0.525 7.867 11.442 1.00 88.19 85 PRO A CA 1
ATOM 648 C C . PRO A 1 85 ? -0.859 8.428 11.073 1.00 88.19 85 PRO A C 1
ATOM 650 O O . PRO A 1 85 ? -1.764 8.428 11.913 1.00 88.19 85 PRO A O 1
ATOM 653 N N . LEU A 1 86 ? -1.062 8.877 9.827 1.00 94.56 86 LEU A N 1
ATOM 654 C CA . LEU A 1 86 ? -2.356 9.413 9.389 1.00 94.56 86 LEU A CA 1
ATOM 655 C C . LEU A 1 86 ? -3.430 8.327 9.297 1.00 94.56 86 LEU A C 1
ATOM 657 O O . LEU A 1 86 ? -4.560 8.550 9.722 1.00 94.56 86 LEU A O 1
ATOM 661 N N . VAL A 1 87 ? -3.084 7.138 8.800 1.00 95.38 87 VAL A N 1
ATOM 662 C CA . VAL A 1 87 ? -4.031 6.018 8.715 1.00 95.38 87 VAL A CA 1
ATOM 663 C C . VAL A 1 87 ? -4.447 5.550 10.109 1.00 95.38 87 VAL A C 1
ATOM 665 O O . VAL A 1 87 ? -5.638 5.371 10.351 1.00 95.38 87 VAL A O 1
ATOM 668 N N . ILE A 1 88 ? -3.504 5.407 11.049 1.00 94.50 88 ILE A N 1
ATOM 669 C CA . ILE A 1 88 ? -3.810 4.948 12.414 1.00 94.50 88 ILE A CA 1
ATOM 670 C C . ILE A 1 88 ? -4.684 5.968 13.157 1.00 94.50 88 ILE A C 1
ATOM 672 O O . ILE A 1 88 ? -5.711 5.595 13.722 1.00 94.50 88 ILE A O 1
ATOM 676 N N . SER A 1 89 ? -4.324 7.255 13.132 1.00 95.38 89 SER A N 1
ATOM 677 C CA . SER A 1 89 ? -5.112 8.309 13.792 1.00 95.38 89 SER A CA 1
ATOM 678 C C . SER A 1 89 ? -6.514 8.458 13.190 1.00 95.38 89 SER A C 1
ATOM 680 O O . SER A 1 89 ? -7.493 8.558 13.932 1.00 95.38 89 SER A O 1
ATOM 682 N N . SER A 1 90 ? -6.630 8.392 11.859 1.00 95.94 90 SER A N 1
ATOM 683 C CA . SER A 1 90 ? -7.918 8.418 11.162 1.00 95.94 90 SER A CA 1
ATOM 684 C C . SER A 1 90 ? -8.781 7.205 11.509 1.00 95.94 90 SER A C 1
ATOM 686 O O . SER A 1 90 ? -9.975 7.367 11.761 1.00 95.94 90 SER A O 1
ATOM 688 N N . LEU A 1 91 ? -8.190 6.008 11.587 1.00 94.00 91 LEU A N 1
ATOM 689 C CA . LEU A 1 91 ? -8.908 4.792 11.957 1.00 94.00 91 LEU A CA 1
ATOM 690 C C . LEU A 1 91 ? -9.410 4.857 13.404 1.00 94.00 91 LEU A C 1
ATOM 692 O O . LEU A 1 91 ? -10.581 4.579 13.649 1.00 94.00 91 LEU A O 1
ATOM 696 N N . ILE A 1 92 ? -8.561 5.264 14.354 1.00 93.31 92 ILE A N 1
ATOM 697 C CA . ILE A 1 92 ? -8.944 5.385 15.769 1.00 93.31 92 ILE A CA 1
ATOM 698 C C . ILE A 1 92 ? -10.079 6.401 15.927 1.00 93.31 92 ILE A C 1
ATOM 700 O O . ILE A 1 92 ? -11.099 6.081 16.531 1.00 93.31 92 ILE A O 1
ATOM 704 N N . SER A 1 93 ? -9.938 7.601 15.353 1.00 93.38 93 SER A N 1
ATOM 705 C CA . SER A 1 93 ? -10.973 8.638 15.439 1.00 93.38 93 SER A CA 1
ATOM 706 C C . SER A 1 93 ? -12.271 8.224 14.738 1.00 93.38 93 SER A C 1
ATOM 708 O O . SER A 1 93 ? -13.350 8.504 15.259 1.00 93.38 93 SER A O 1
ATOM 710 N N . GLY A 1 94 ? -12.184 7.529 13.600 1.00 92.31 94 GLY A N 1
ATOM 711 C CA . GLY A 1 94 ? -13.348 7.031 12.866 1.00 92.31 94 GLY A CA 1
ATOM 712 C C . GLY A 1 94 ? -14.104 5.927 13.605 1.00 92.31 94 GLY A C 1
ATOM 713 O O . GLY A 1 94 ? -15.331 5.889 13.560 1.00 92.31 94 GLY A O 1
ATOM 714 N N . LEU A 1 95 ? -13.393 5.053 14.322 1.00 90.50 95 LEU A N 1
ATOM 715 C CA . LEU A 1 95 ? -14.005 3.991 15.123 1.00 90.50 95 LEU A CA 1
ATOM 716 C C . LEU A 1 95 ? -14.530 4.497 16.473 1.00 90.50 95 LEU A C 1
ATOM 718 O O . LEU A 1 95 ? -15.548 3.996 16.939 1.00 90.50 95 LEU A O 1
ATOM 722 N N . ALA A 1 96 ? -13.884 5.495 17.084 1.00 90.25 96 ALA A N 1
ATOM 723 C CA . ALA A 1 96 ? -14.294 6.058 18.373 1.00 90.25 96 ALA A CA 1
ATOM 724 C C . ALA A 1 96 ? -15.651 6.785 18.325 1.00 90.25 96 ALA A C 1
ATOM 726 O O . ALA A 1 96 ? -16.325 6.891 19.345 1.00 90.25 96 ALA A O 1
ATOM 727 N N . GLY A 1 97 ? -16.059 7.284 17.153 1.00 87.81 97 GLY A N 1
ATOM 728 C CA . GLY A 1 97 ? -17.336 7.979 16.965 1.00 87.81 97 GLY A CA 1
ATOM 729 C C . GLY A 1 97 ? -18.547 7.070 16.721 1.00 87.81 97 GLY A C 1
ATOM 730 O O . GLY A 1 97 ? -19.648 7.587 16.539 1.00 87.81 97 GLY A O 1
ATOM 731 N N . LEU A 1 98 ? -18.369 5.744 16.667 1.00 90.12 98 LEU A N 1
ATOM 732 C CA . LEU A 1 98 ? -19.421 4.786 16.310 1.00 90.12 98 LEU A CA 1
ATOM 733 C C . LEU A 1 98 ? -19.623 3.737 17.411 1.00 90.12 98 LEU A C 1
ATOM 735 O O . LEU A 1 98 ? -18.664 3.180 17.939 1.00 90.12 98 LEU A O 1
ATOM 739 N N . ASP A 1 99 ? -20.880 3.400 17.709 1.00 91.81 99 ASP A N 1
ATOM 740 C CA . ASP A 1 99 ? -21.212 2.314 18.637 1.00 91.81 99 ASP A CA 1
ATOM 741 C C . ASP A 1 99 ? -20.659 0.956 18.168 1.00 91.81 99 ASP A C 1
ATOM 743 O O . ASP A 1 99 ? -20.688 0.620 16.981 1.00 91.81 99 ASP A O 1
ATOM 747 N N . ALA A 1 100 ? -20.259 0.090 19.105 1.00 88.06 100 ALA A N 1
ATOM 748 C CA . ALA A 1 100 ? -19.694 -1.229 18.788 1.00 88.06 100 ALA A CA 1
ATOM 749 C C . ALA A 1 100 ? -20.606 -2.086 17.880 1.00 88.06 100 ALA A C 1
ATOM 751 O O . ALA A 1 100 ? -20.136 -2.784 16.978 1.00 88.06 100 ALA A O 1
ATOM 752 N N . LYS A 1 101 ? -21.932 -1.999 18.070 1.00 89.38 101 LYS A N 1
ATOM 753 C CA . LYS A 1 101 ? -22.919 -2.734 17.259 1.00 89.38 101 LYS A CA 1
ATOM 754 C C . LYS A 1 101 ? -23.033 -2.199 15.829 1.00 89.38 101 LYS A C 1
ATOM 756 O O . LYS A 1 101 ? -23.256 -2.984 14.908 1.00 89.38 101 LYS A O 1
ATOM 761 N N . SER A 1 102 ? -22.916 -0.887 15.626 1.00 89.25 102 SER A N 1
ATOM 762 C CA . SER A 1 102 ? -22.997 -0.280 14.292 1.00 89.25 102 SER A CA 1
ATOM 763 C C . SER A 1 102 ? -21.671 -0.428 13.541 1.00 89.25 102 SER A C 1
ATOM 765 O O . SER A 1 102 ? -21.687 -0.797 12.366 1.00 89.25 102 SER A O 1
ATOM 767 N N . SER A 1 103 ? -20.538 -0.281 14.237 1.00 90.94 103 SER A N 1
ATOM 768 C CA . SER A 1 103 ? -19.188 -0.500 13.703 1.00 90.94 103 SER A CA 1
ATOM 769 C C . SER A 1 103 ? -19.008 -1.920 13.143 1.00 90.94 103 SER A C 1
ATOM 771 O O . SER A 1 103 ? -18.603 -2.088 11.990 1.00 90.94 103 SER A O 1
ATOM 773 N N . GLY A 1 104 ? -19.448 -2.956 13.873 1.00 90.44 104 GLY A N 1
ATOM 774 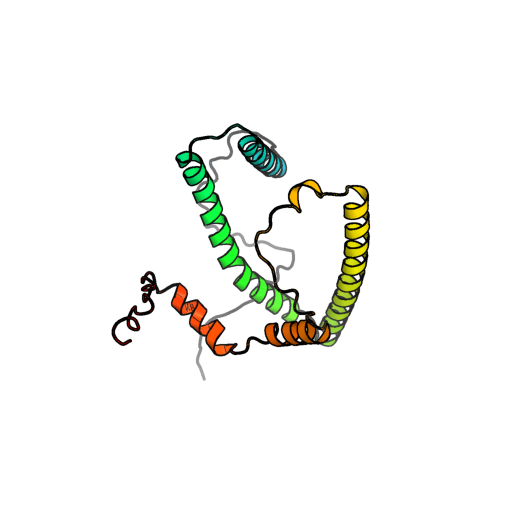C CA . GLY A 1 104 ? -19.400 -4.342 13.385 1.00 90.44 104 GLY A CA 1
ATOM 775 C C . GLY A 1 104 ? -20.265 -4.597 12.138 1.00 90.44 104 GLY A C 1
ATOM 776 O O . GLY A 1 104 ? -19.868 -5.330 11.227 1.00 90.44 104 GLY A O 1
ATOM 777 N N . ARG A 1 105 ? -21.436 -3.952 12.034 1.00 92.25 105 ARG A N 1
ATOM 778 C CA . ARG A 1 105 ? -22.308 -4.047 10.843 1.00 92.25 105 ARG A CA 1
ATOM 779 C C . ARG A 1 105 ? -21.724 -3.312 9.637 1.00 92.25 105 ARG A C 1
ATOM 781 O O . ARG A 1 105 ? -21.896 -3.765 8.508 1.00 92.25 105 ARG A O 1
ATOM 788 N N . MET A 1 106 ? -21.036 -2.197 9.865 1.00 93.62 106 MET A N 1
ATOM 789 C CA . MET A 1 106 ? -20.333 -1.474 8.809 1.00 93.62 106 MET A CA 1
ATOM 790 C C . MET A 1 106 ? -19.139 -2.287 8.293 1.00 93.62 106 MET A C 1
ATOM 792 O O . MET A 1 106 ? -18.990 -2.452 7.084 1.00 93.62 106 MET A O 1
ATOM 796 N N . GLY A 1 107 ? -18.353 -2.879 9.199 1.00 92.94 107 GLY A N 1
ATOM 797 C CA . GLY A 1 107 ? -17.217 -3.734 8.849 1.00 92.94 107 GLY A CA 1
ATOM 798 C C . GLY A 1 107 ? -17.623 -4.994 8.080 1.00 92.94 107 GLY A C 1
ATOM 799 O O . GLY A 1 107 ? -17.026 -5.310 7.055 1.00 92.94 107 GLY A O 1
ATOM 800 N N . THR A 1 108 ? -18.687 -5.682 8.503 1.00 94.44 108 THR A N 1
ATOM 801 C CA . THR A 1 108 ? -19.194 -6.868 7.783 1.00 94.44 108 THR A CA 1
ATOM 802 C C . THR A 1 108 ? -19.698 -6.528 6.380 1.00 94.44 108 THR A C 1
ATOM 804 O O . THR A 1 108 ? -19.372 -7.239 5.430 1.00 94.44 108 THR A O 1
ATOM 807 N N . ARG A 1 109 ? -20.420 -5.411 6.207 1.00 95.00 109 ARG A N 1
ATOM 808 C CA . ARG A 1 109 ? -20.817 -4.919 4.875 1.00 95.00 109 ARG A CA 1
ATOM 809 C C . ARG A 1 109 ? -19.608 -4.577 4.007 1.00 95.00 109 ARG A C 1
ATOM 811 O O . ARG A 1 109 ? -19.591 -4.950 2.837 1.00 95.00 109 ARG A O 1
ATOM 818 N N . ALA A 1 110 ? -18.596 -3.921 4.574 1.00 95.50 110 ALA A N 1
ATOM 819 C CA . ALA A 1 110 ? -17.358 -3.607 3.868 1.00 95.50 110 ALA A CA 1
ATOM 820 C C . ALA A 1 110 ? -16.608 -4.876 3.430 1.00 95.50 110 ALA A C 1
ATOM 822 O O . ALA A 1 110 ? -16.148 -4.946 2.294 1.00 95.50 110 ALA A O 1
ATOM 823 N N . MET A 1 111 ? -16.549 -5.903 4.284 1.00 95.75 111 MET A N 1
ATOM 824 C CA . MET A 1 111 ? -15.900 -7.177 3.968 1.00 95.75 111 MET A CA 1
ATOM 825 C C . MET A 1 111 ? -16.599 -7.908 2.814 1.00 95.75 111 MET A C 1
ATOM 827 O O . MET A 1 111 ? -15.943 -8.335 1.866 1.00 95.75 111 MET A O 1
ATOM 831 N N . VAL A 1 112 ? -17.935 -8.001 2.850 1.00 97.12 112 VAL A N 1
ATOM 832 C CA . VAL A 1 112 ? -18.725 -8.605 1.760 1.00 97.12 112 VAL A CA 1
ATOM 833 C C . VAL A 1 112 ? -18.554 -7.815 0.460 1.00 97.12 112 VAL A C 1
ATOM 835 O O . VAL A 1 112 ? -18.345 -8.407 -0.600 1.00 97.12 112 VAL A O 1
ATOM 838 N N . TYR A 1 113 ? -18.573 -6.481 0.541 1.00 96.94 113 TYR A N 1
ATOM 839 C CA . TYR A 1 113 ? -18.334 -5.613 -0.610 1.00 96.94 113 TYR A CA 1
ATOM 840 C C . TYR A 1 113 ? -16.941 -5.854 -1.213 1.00 96.94 113 TYR A C 1
ATOM 842 O O . TYR A 1 113 ? -16.838 -6.115 -2.411 1.00 96.94 113 TYR A O 1
ATOM 850 N N . TYR A 1 114 ? -15.884 -5.868 -0.394 1.00 96.56 114 TYR A N 1
ATOM 851 C CA . TYR A 1 114 ? -14.507 -6.062 -0.856 1.00 96.56 114 T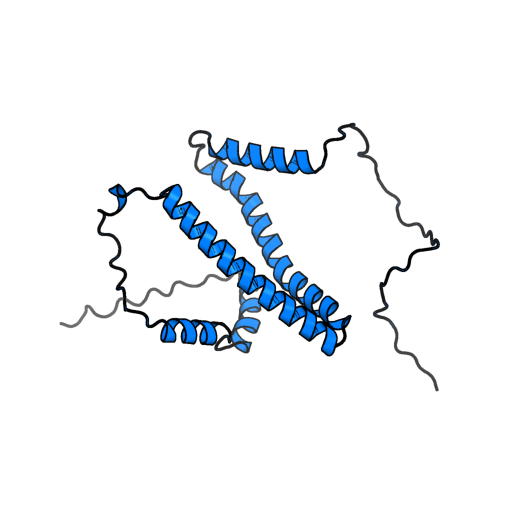YR A CA 1
ATOM 852 C C . TYR A 1 114 ? -14.283 -7.444 -1.485 1.00 96.56 114 TYR A C 1
ATOM 854 O O . TYR A 1 114 ? -13.666 -7.557 -2.545 1.00 96.56 114 TYR A O 1
ATOM 862 N N . MET A 1 115 ? -14.843 -8.496 -0.885 1.00 96.25 115 MET A N 1
ATOM 863 C CA . MET A 1 115 ? -14.783 -9.845 -1.449 1.00 96.25 115 MET A CA 1
ATOM 864 C C . MET A 1 115 ? -15.482 -9.918 -2.808 1.00 96.25 115 MET A C 1
ATOM 866 O O . MET A 1 115 ? -14.898 -10.404 -3.776 1.00 96.25 115 MET A O 1
ATOM 870 N N . SER A 1 116 ? -16.700 -9.376 -2.912 1.00 97.19 116 SER A N 1
ATOM 871 C CA . SER A 1 116 ? -17.457 -9.402 -4.168 1.00 97.19 116 SER A CA 1
ATOM 872 C C . SER A 1 116 ? -16.750 -8.631 -5.289 1.00 97.19 116 SER A C 1
ATOM 874 O O . SER A 1 116 ? -16.601 -9.156 -6.392 1.00 97.19 116 SER A O 1
ATOM 876 N N . THR A 1 117 ? -16.219 -7.436 -5.006 1.00 97.56 117 THR A N 1
ATOM 877 C CA . THR A 1 117 ? -15.500 -6.654 -6.022 1.00 97.56 117 THR A CA 1
ATOM 878 C C . THR A 1 117 ? -14.160 -7.281 -6.396 1.00 97.56 117 THR A C 1
ATOM 880 O O . THR A 1 117 ? -13.747 -7.138 -7.542 1.00 97.56 117 THR A O 1
ATOM 883 N N . THR A 1 118 ? -13.488 -7.991 -5.481 1.00 97.31 118 THR A N 1
ATOM 884 C CA . THR A 1 118 ? -12.221 -8.679 -5.782 1.00 97.31 118 THR A CA 1
ATOM 885 C C . THR A 1 118 ? -12.451 -9.835 -6.751 1.00 97.31 118 THR A C 1
ATOM 887 O O . THR A 1 118 ? -11.706 -9.976 -7.718 1.00 97.31 118 THR A O 1
ATOM 890 N N . VAL A 1 119 ? -13.518 -10.618 -6.553 1.00 97.50 119 VAL A N 1
ATOM 891 C CA . VAL A 1 119 ? -13.899 -11.697 -7.479 1.00 97.50 119 VAL A CA 1
ATOM 892 C C . VAL A 1 119 ? -14.239 -11.133 -8.858 1.00 97.50 119 VAL A C 1
ATOM 894 O O . VAL A 1 119 ? -13.723 -11.619 -9.863 1.00 97.50 119 VAL A O 1
ATOM 897 N N . VAL A 1 120 ? -15.045 -10.067 -8.919 1.00 97.75 120 VAL A N 1
ATOM 898 C CA . VAL A 1 120 ? -15.390 -9.409 -10.191 1.00 97.75 120 VAL A CA 1
ATOM 899 C C . VAL A 1 120 ? -14.140 -8.851 -10.882 1.00 97.75 120 VAL A C 1
ATOM 901 O O . VAL A 1 120 ? -13.951 -9.080 -12.076 1.00 97.75 120 VAL A O 1
ATOM 904 N N . ALA A 1 121 ? -13.252 -8.178 -10.145 1.00 97.31 121 ALA A N 1
ATOM 905 C CA . ALA A 1 121 ? -12.002 -7.645 -10.683 1.00 97.31 121 ALA A CA 1
ATOM 906 C C . ALA A 1 121 ? -11.065 -8.751 -11.194 1.00 97.31 121 ALA A C 1
ATOM 908 O O . ALA A 1 121 ? -10.460 -8.586 -12.251 1.00 97.31 121 ALA A O 1
ATOM 909 N N . ALA A 1 122 ? -10.972 -9.887 -10.496 1.00 97.00 122 ALA A N 1
ATOM 910 C CA . ALA A 1 122 ? -10.171 -11.030 -10.929 1.00 97.00 122 ALA A CA 1
ATOM 911 C C . ALA A 1 122 ? -10.709 -11.641 -12.232 1.00 97.00 122 ALA A C 1
ATOM 913 O O . ALA A 1 122 ? -9.935 -11.878 -13.157 1.00 97.00 122 ALA A O 1
ATOM 914 N N . ILE A 1 123 ? -12.030 -11.830 -12.344 1.00 97.38 123 ILE A N 1
ATOM 915 C CA . ILE A 1 123 ? -12.671 -12.328 -13.572 1.00 97.38 123 ILE A CA 1
ATOM 916 C C . ILE A 1 123 ? -12.400 -11.370 -14.738 1.00 97.38 123 ILE A C 1
ATOM 918 O O . ILE A 1 123 ? -11.956 -11.804 -15.800 1.00 97.38 123 ILE A O 1
ATOM 922 N N . LEU A 1 124 ? -12.602 -10.064 -14.534 1.00 97.19 124 LEU A N 1
ATOM 923 C CA . LEU A 1 124 ? -12.307 -9.049 -15.548 1.00 97.19 124 LEU A CA 1
ATOM 924 C C . LEU A 1 124 ? -10.823 -9.031 -15.932 1.00 97.19 124 LEU A C 1
ATOM 926 O O . LEU A 1 124 ? -10.503 -8.920 -17.112 1.00 97.19 124 LEU A O 1
ATOM 930 N N . GLY A 1 125 ? -9.919 -9.185 -14.962 1.00 96.12 125 GLY A N 1
ATOM 931 C CA . GLY A 1 125 ? -8.480 -9.272 -15.199 1.00 96.12 125 GLY A CA 1
ATOM 932 C C . GLY A 1 125 ? -8.105 -10.470 -16.071 1.00 96.12 125 GLY A C 1
ATOM 933 O O . GLY A 1 125 ? -7.364 -10.309 -17.039 1.00 96.12 125 GLY A O 1
ATOM 934 N N . VAL A 1 126 ? -8.668 -11.649 -15.787 1.00 96.19 126 VAL A N 1
ATOM 935 C CA . VAL A 1 126 ? -8.455 -12.858 -16.598 1.00 96.19 126 VAL A CA 1
ATOM 936 C C . VAL A 1 126 ? -8.990 -12.659 -18.014 1.00 96.19 126 VAL A C 1
ATOM 938 O O . VAL A 1 126 ? -8.268 -12.923 -18.971 1.00 96.19 126 VAL A O 1
ATOM 941 N N . ILE A 1 127 ? -10.206 -12.126 -18.171 1.00 96.69 127 ILE A N 1
ATOM 942 C CA . ILE A 1 127 ? -10.786 -11.841 -19.492 1.00 96.69 127 ILE A CA 1
ATOM 943 C C . ILE A 1 127 ? -9.903 -10.862 -20.278 1.00 96.69 127 ILE A C 1
ATOM 945 O O . ILE A 1 127 ? -9.643 -11.077 -21.460 1.00 96.69 127 ILE A O 1
ATOM 949 N N . LEU A 1 128 ? -9.407 -9.801 -19.635 1.00 95.31 128 LEU A N 1
ATOM 950 C CA . LEU A 1 128 ? -8.589 -8.782 -20.290 1.00 95.31 128 LEU A CA 1
ATOM 951 C C . LEU A 1 128 ? -7.227 -9.332 -20.731 1.00 95.31 128 LEU A C 1
ATOM 953 O O . LEU A 1 128 ? -6.801 -9.080 -21.857 1.00 95.31 128 LEU A O 1
ATOM 957 N N . VAL A 1 129 ? -6.563 -10.112 -19.874 1.00 95.12 129 VAL A N 1
ATOM 958 C CA . VAL A 1 129 ? -5.280 -10.757 -20.192 1.00 95.12 129 VAL A CA 1
ATOM 959 C C . VAL A 1 129 ? -5.451 -11.787 -21.306 1.00 95.12 129 VAL A C 1
ATOM 961 O O . VAL A 1 129 ? -4.631 -11.826 -22.218 1.00 95.12 129 VAL A O 1
ATOM 964 N N . LEU A 1 130 ? -6.528 -12.575 -21.281 1.00 92.50 130 LEU A N 1
ATOM 965 C CA . LEU A 1 130 ? -6.845 -13.527 -22.348 1.00 92.50 130 LEU A CA 1
ATOM 966 C C . LEU A 1 130 ? -7.337 -12.854 -23.634 1.00 92.50 130 LEU A C 1
ATOM 968 O O . LEU A 1 130 ? -7.345 -13.494 -24.670 1.00 92.50 130 LEU A O 1
ATOM 972 N N . SER A 1 131 ? -7.766 -11.594 -23.608 1.00 94.19 131 SER A N 1
ATOM 973 C CA . SER A 1 131 ? -8.169 -10.871 -24.820 1.00 94.19 131 SER A CA 1
ATOM 974 C C . SER A 1 131 ? -6.971 -10.174 -25.467 1.00 94.19 131 SER A C 1
ATOM 976 O O . SER A 1 131 ? -6.647 -10.412 -26.630 1.00 94.19 131 SER A O 1
ATOM 978 N N . ILE A 1 132 ? -6.247 -9.369 -24.683 1.00 94.06 132 ILE A N 1
ATOM 979 C CA . ILE A 1 132 ? -5.089 -8.593 -25.148 1.00 94.06 132 ILE A CA 1
ATOM 980 C C . ILE A 1 132 ? -3.874 -9.501 -25.396 1.00 94.06 132 ILE A C 1
ATOM 982 O O . ILE A 1 132 ? -3.005 -9.145 -26.189 1.00 94.06 132 ILE A O 1
ATOM 986 N N . HIS A 1 133 ? -3.806 -10.662 -24.731 1.00 89.06 133 HIS A N 1
ATOM 987 C CA . HIS A 1 133 ? -2.644 -11.553 -24.711 1.00 89.06 133 HIS A CA 1
ATOM 988 C C . HIS A 1 133 ? -1.321 -10.790 -24.499 1.00 89.06 133 HIS A C 1
ATOM 990 O O . HIS A 1 133 ? -0.417 -10.867 -25.337 1.00 89.06 133 HIS A O 1
ATOM 996 N N . PRO A 1 134 ? -1.172 -10.028 -23.396 1.00 84.31 134 PRO A N 1
ATOM 997 C CA . PRO A 1 134 ? 0.040 -9.264 -23.137 1.00 84.31 134 PRO A CA 1
ATOM 998 C C . PRO A 1 134 ? 1.179 -10.217 -22.738 1.00 84.31 134 PRO A C 1
ATOM 1000 O O . PRO A 1 134 ? 1.413 -10.488 -21.564 1.00 84.31 134 PRO A O 1
ATOM 1003 N N . GLY A 1 135 ? 1.888 -10.766 -23.723 1.00 80.56 135 GLY A N 1
ATOM 1004 C CA . GLY A 1 135 ? 3.020 -11.658 -23.497 1.00 80.56 135 GLY A CA 1
ATOM 1005 C C . GLY A 1 135 ? 3.718 -12.047 -24.796 1.00 80.56 135 GLY A C 1
ATOM 1006 O O . GLY A 1 135 ? 3.092 -12.545 -25.724 1.00 80.56 135 GLY A O 1
ATOM 1007 N N . ASN A 1 136 ? 5.037 -11.851 -24.862 1.00 79.50 136 ASN A N 1
ATOM 1008 C CA . ASN A 1 136 ? 5.842 -12.257 -26.013 1.00 79.50 136 ASN A CA 1
ATOM 1009 C C . ASN A 1 136 ? 6.319 -13.711 -25.828 1.00 79.50 136 ASN A C 1
ATOM 1011 O O . ASN A 1 136 ? 7.256 -13.938 -25.057 1.00 79.50 136 ASN A O 1
ATOM 1015 N N . PRO A 1 137 ? 5.779 -14.708 -26.561 1.00 71.12 137 PRO A N 1
ATOM 1016 C CA . PRO A 1 137 ? 6.186 -16.113 -26.411 1.00 71.12 137 PRO A CA 1
ATOM 1017 C C . PRO A 1 137 ? 7.656 -16.357 -26.795 1.00 71.12 137 PRO A C 1
ATOM 1019 O O . PRO A 1 137 ? 8.244 -17.375 -26.433 1.00 71.12 137 PRO A O 1
ATOM 1022 N N . LYS A 1 138 ? 8.279 -15.404 -27.501 1.00 71.06 138 LYS A N 1
ATOM 1023 C CA . LYS A 1 138 ? 9.676 -15.465 -27.949 1.00 71.06 138 LYS A CA 1
ATOM 1024 C C . LYS A 1 138 ? 10.702 -15.306 -26.813 1.00 71.06 138 LYS A C 1
ATOM 1026 O O . LYS A 1 138 ? 11.835 -15.737 -26.987 1.00 71.06 138 LYS A O 1
ATOM 1031 N N . LEU A 1 139 ? 10.319 -14.756 -25.655 1.00 65.19 139 LEU A N 1
ATOM 1032 C CA . LEU A 1 139 ? 11.221 -14.535 -24.510 1.00 65.19 139 LEU A CA 1
ATOM 1033 C C . LEU A 1 139 ? 11.355 -15.753 -23.571 1.00 65.19 139 LEU A C 1
ATOM 1035 O O . LEU A 1 139 ? 12.190 -15.745 -22.675 1.00 65.19 139 LEU A O 1
ATOM 1039 N N . LYS A 1 140 ? 10.599 -16.839 -23.790 1.00 63.94 140 LYS A N 1
ATOM 1040 C CA . LYS A 1 140 ? 10.605 -18.046 -22.932 1.00 63.94 140 LYS A CA 1
ATOM 1041 C C . LYS A 1 140 ? 11.820 -18.976 -23.142 1.00 63.94 140 LYS A C 1
ATOM 1043 O O . LYS A 1 140 ? 11.885 -20.039 -22.536 1.00 63.94 140 LYS A O 1
ATOM 1048 N N . LYS A 1 141 ? 12.768 -18.620 -24.020 1.00 61.75 141 LYS A N 1
ATOM 1049 C CA . LYS A 1 141 ? 13.898 -19.484 -24.426 1.00 61.75 141 LYS A CA 1
ATOM 1050 C C . LYS A 1 141 ? 15.230 -19.221 -23.702 1.00 61.75 141 LYS A C 1
ATOM 1052 O O . LYS A 1 141 ? 16.191 -19.926 -23.993 1.00 61.75 141 LYS A O 1
ATOM 1057 N N . SER A 1 142 ? 15.323 -18.265 -22.773 1.00 58.34 142 SER A N 1
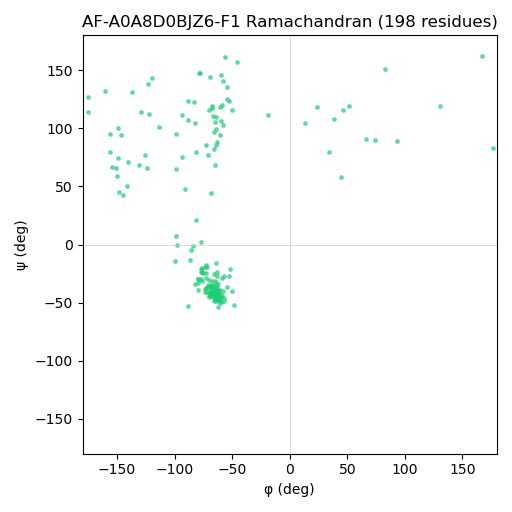ATOM 1058 C CA . SER A 1 142 ? 16.543 -18.076 -21.969 1.00 58.34 142 SER A CA 1
ATOM 1059 C C . SER A 1 142 ? 16.513 -18.947 -20.702 1.00 58.34 142 SER A C 1
ATOM 1061 O O . SER A 1 142 ? 15.583 -18.809 -19.904 1.00 58.34 142 SER A O 1
ATOM 1063 N N . PRO A 1 143 ? 17.511 -19.819 -20.464 1.00 58.72 143 PRO A N 1
ATOM 1064 C CA . PRO A 1 143 ? 17.597 -20.616 -19.249 1.00 58.72 143 PRO A CA 1
ATOM 1065 C C . PRO A 1 143 ? 18.209 -19.748 -18.146 1.00 58.72 143 PRO A C 1
ATOM 1067 O O . PRO A 1 143 ? 19.402 -19.815 -17.871 1.00 58.72 143 PRO A O 1
ATOM 1070 N N . SER A 1 144 ? 17.416 -18.877 -17.534 1.00 58.19 144 SER A N 1
ATOM 1071 C CA . SER A 1 144 ? 17.882 -18.078 -16.402 1.00 58.19 144 SER A CA 1
ATOM 1072 C C . SER A 1 144 ? 16.899 -18.202 -15.251 1.00 58.19 144 SER A C 1
ATOM 1074 O O . SER A 1 144 ? 15.769 -17.731 -15.339 1.00 58.19 144 SER A O 1
ATOM 1076 N N . VAL A 1 145 ? 17.399 -18.822 -14.179 1.00 59.56 145 VAL A N 1
ATOM 1077 C CA . VAL A 1 145 ? 16.739 -19.120 -12.903 1.00 59.56 145 VAL A CA 1
ATOM 1078 C C . VAL A 1 145 ? 15.728 -20.266 -12.998 1.00 59.56 145 VAL A C 1
ATOM 1080 O O . VAL A 1 145 ? 14.535 -20.078 -13.216 1.00 59.56 145 VAL A O 1
ATOM 1083 N N . VAL A 1 146 ? 16.224 -21.485 -12.761 1.00 56.41 146 VAL A N 1
ATOM 1084 C CA . VAL A 1 146 ? 15.396 -22.609 -12.311 1.00 56.41 146 VAL A CA 1
ATOM 1085 C C . VAL A 1 146 ? 14.855 -22.227 -10.932 1.00 56.41 146 VAL A C 1
ATOM 1087 O O . VAL A 1 146 ? 15.465 -22.523 -9.907 1.00 56.41 146 VAL A O 1
ATOM 1090 N N . ILE A 1 147 ? 13.733 -21.507 -10.899 1.00 61.22 147 ILE A N 1
ATOM 1091 C CA . ILE A 1 147 ? 12.910 -21.447 -9.697 1.00 61.22 147 ILE A CA 1
ATOM 1092 C C . ILE A 1 147 ? 12.423 -22.877 -9.502 1.00 61.22 147 ILE A C 1
ATOM 1094 O O . ILE A 1 147 ? 11.674 -23.411 -10.324 1.00 61.22 147 ILE A O 1
ATOM 1098 N N . ARG A 1 148 ? 12.944 -23.527 -8.458 1.00 55.91 148 ARG A N 1
ATOM 1099 C CA . ARG A 1 148 ? 12.423 -24.803 -7.979 1.00 55.91 148 ARG A CA 1
ATOM 1100 C C . ARG A 1 148 ? 10.963 -24.531 -7.639 1.00 55.91 148 ARG A C 1
ATOM 1102 O O . ARG A 1 148 ? 10.679 -23.871 -6.646 1.00 55.91 148 ARG A O 1
ATOM 1109 N N . ASN A 1 149 ? 10.063 -24.958 -8.518 1.00 57.81 149 ASN A N 1
ATOM 1110 C CA . ASN A 1 149 ? 8.646 -25.047 -8.214 1.00 57.81 149 ASN A CA 1
ATOM 1111 C C . ASN A 1 149 ? 8.522 -26.218 -7.237 1.00 57.81 149 ASN A C 1
ATOM 1113 O O . ASN A 1 149 ? 8.222 -27.337 -7.636 1.00 57.81 149 ASN A O 1
ATOM 1117 N N . GLU A 1 150 ? 8.888 -25.983 -5.976 1.00 69.25 150 GLU A N 1
ATOM 1118 C CA . GLU A 1 150 ? 8.305 -26.754 -4.885 1.00 69.25 150 GLU A CA 1
ATOM 1119 C C . GLU A 1 150 ? 6.796 -26.586 -5.053 1.00 69.25 150 GLU A C 1
ATOM 1121 O O . GLU A 1 150 ? 6.321 -25.457 -5.200 1.00 69.25 150 GLU A O 1
ATOM 1126 N N . GLU A 1 151 ? 6.057 -27.690 -5.144 1.00 69.06 151 GLU A N 1
ATOM 1127 C CA . GLU A 1 151 ? 4.599 -27.658 -5.159 1.00 69.06 151 GLU A CA 1
ATOM 1128 C C . GLU A 1 151 ? 4.140 -27.157 -3.790 1.00 69.06 151 GLU A C 1
ATOM 1130 O O . GLU A 1 151 ? 3.858 -27.929 -2.875 1.00 69.06 151 GLU A O 1
ATOM 1135 N N . VAL A 1 152 ? 4.153 -25.833 -3.620 1.00 74.88 152 VAL A N 1
ATOM 1136 C CA . VAL A 1 152 ? 3.734 -25.185 -2.387 1.00 74.88 152 VAL A CA 1
ATOM 1137 C C . VAL A 1 152 ? 2.252 -25.483 -2.251 1.00 74.88 152 VAL A C 1
ATOM 1139 O O . VAL A 1 152 ? 1.422 -24.955 -2.996 1.00 74.88 152 VAL A O 1
ATOM 1142 N N . SER A 1 153 ? 1.920 -26.393 -1.337 1.00 88.75 153 SER A N 1
ATOM 1143 C CA . SER A 1 153 ? 0.533 -26.726 -1.046 1.00 88.75 153 SER A CA 1
ATOM 1144 C C . SER A 1 153 ? -0.208 -25.440 -0.695 1.00 88.75 153 SER A C 1
ATOM 1146 O O . SER A 1 153 ? 0.292 -24.616 0.072 1.00 88.75 153 SER A O 1
ATOM 1148 N N . SER A 1 154 ? -1.414 -25.250 -1.234 1.00 90.50 154 SER A N 1
ATOM 1149 C CA . SER A 1 154 ? -2.218 -24.049 -0.962 1.00 90.50 154 SER A CA 1
ATOM 1150 C C . SER A 1 154 ? -2.471 -23.855 0.536 1.00 90.50 154 SER A C 1
ATOM 1152 O O . SER A 1 154 ? -2.619 -22.725 0.996 1.00 90.50 154 SER A O 1
ATOM 1154 N N . LEU A 1 155 ? -2.475 -24.956 1.299 1.00 90.75 155 LEU A N 1
ATOM 1155 C CA . LEU A 1 155 ? -2.536 -24.925 2.756 1.00 90.75 155 LEU A CA 1
ATOM 1156 C C . LEU A 1 155 ? -1.273 -24.319 3.365 1.00 90.75 155 LEU A C 1
ATOM 1158 O O . LEU A 1 155 ? -1.397 -23.508 4.271 1.00 90.75 155 LEU A O 1
ATOM 1162 N N . ASP A 1 156 ? -0.084 -24.652 2.863 1.00 88.88 156 ASP A N 1
ATOM 1163 C CA . ASP A 1 156 ? 1.168 -24.090 3.376 1.00 88.88 156 ASP A CA 1
ATOM 1164 C C . ASP A 1 156 ? 1.265 -22.590 3.063 1.00 88.88 156 ASP A C 1
ATOM 1166 O O . ASP A 1 156 ? 1.586 -21.807 3.946 1.00 88.88 156 ASP A O 1
ATOM 1170 N N . ALA A 1 157 ? 0.831 -22.154 1.874 1.00 89.75 157 ALA A N 1
ATOM 1171 C CA . ALA A 1 157 ? 0.738 -20.730 1.532 1.00 89.75 157 ALA A CA 1
ATOM 1172 C C . ALA A 1 157 ? -0.296 -19.964 2.384 1.00 89.75 157 ALA A C 1
ATOM 1174 O O . ALA A 1 157 ? -0.061 -18.824 2.785 1.00 89.75 157 ALA A O 1
ATOM 1175 N N . PHE A 1 158 ? -1.447 -20.575 2.683 1.00 92.44 158 PHE A N 1
ATOM 1176 C CA . PHE A 1 158 ? -2.454 -19.981 3.567 1.00 92.44 158 PHE A CA 1
ATOM 1177 C C . PHE A 1 158 ? -1.971 -19.913 5.021 1.00 92.44 158 PHE A C 1
ATOM 1179 O O . PHE A 1 158 ? -2.157 -18.895 5.690 1.00 92.44 158 PHE A O 1
ATOM 1186 N N . LEU A 1 159 ? -1.316 -20.974 5.503 1.00 89.62 159 LEU A N 1
ATOM 1187 C CA . LEU A 1 159 ? -0.679 -20.992 6.816 1.00 89.62 159 LEU A CA 1
ATOM 1188 C C . LEU A 1 159 ? 0.441 -19.953 6.890 1.00 89.62 159 LEU A C 1
ATOM 1190 O O . LEU A 1 159 ? 0.541 -19.268 7.902 1.00 89.62 159 LEU A O 1
ATOM 1194 N N . ASP A 1 160 ? 1.227 -19.780 5.829 1.00 88.56 160 ASP A N 1
ATOM 1195 C CA . ASP A 1 160 ? 2.265 -18.756 5.743 1.00 88.56 160 ASP A CA 1
ATOM 1196 C C . ASP A 1 160 ? 1.675 -17.339 5.734 1.00 88.56 160 ASP A C 1
ATOM 1198 O O . ASP A 1 160 ? 2.158 -16.470 6.450 1.00 88.56 160 ASP A O 1
ATOM 1202 N N . LEU A 1 161 ? 0.558 -17.095 5.037 1.00 90.25 161 LEU A N 1
ATOM 1203 C CA . LEU A 1 161 ? -0.156 -15.813 5.104 1.00 90.25 161 LEU A CA 1
ATOM 1204 C C . LEU A 1 161 ? -0.622 -15.490 6.532 1.00 90.25 161 LEU A C 1
ATOM 1206 O O . LEU A 1 161 ? -0.451 -14.362 6.991 1.00 90.25 161 LEU A O 1
ATOM 1210 N N . ILE A 1 162 ? -1.195 -16.467 7.243 1.00 89.56 162 ILE A N 1
ATOM 1211 C CA . ILE A 1 162 ? -1.622 -16.286 8.639 1.00 89.56 162 ILE A CA 1
ATOM 1212 C C . ILE A 1 162 ? -0.410 -16.066 9.551 1.00 89.56 162 ILE A C 1
ATOM 1214 O O . ILE A 1 162 ? -0.452 -15.182 10.406 1.00 89.56 162 ILE A O 1
ATOM 1218 N N . ARG A 1 163 ? 0.676 -16.828 9.359 1.00 84.00 163 ARG A N 1
ATOM 1219 C CA . ARG A 1 163 ? 1.941 -16.641 10.089 1.00 84.00 163 ARG A CA 1
ATOM 1220 C C . ARG A 1 163 ? 2.536 -15.255 9.830 1.00 84.00 163 ARG A C 1
ATOM 1222 O O . ARG A 1 163 ? 3.001 -14.630 10.767 1.00 84.00 163 ARG A O 1
ATOM 1229 N N . ASN A 1 164 ? 2.454 -14.738 8.606 1.00 84.62 164 ASN A N 1
ATOM 1230 C CA . ASN A 1 164 ? 2.946 -13.408 8.237 1.00 84.62 164 ASN A CA 1
ATOM 1231 C C . ASN A 1 164 ? 2.023 -12.266 8.704 1.00 84.62 164 ASN A C 1
ATOM 1233 O O . ASN A 1 164 ? 2.484 -11.137 8.871 1.00 84.62 164 ASN A O 1
ATOM 1237 N N . LEU A 1 165 ? 0.730 -12.535 8.935 1.00 86.38 165 LEU A N 1
ATOM 1238 C CA . LEU A 1 165 ? -0.215 -11.560 9.495 1.00 86.38 165 LEU A CA 1
ATOM 1239 C C . LEU A 1 165 ? 0.103 -11.240 10.963 1.00 86.38 165 LEU A C 1
ATOM 1241 O O . LEU A 1 165 ? -0.034 -10.092 11.388 1.00 86.38 165 LEU A O 1
ATOM 1245 N N . PHE A 1 166 ? 0.532 -12.245 11.729 1.00 81.44 166 PHE A N 1
ATOM 1246 C CA . PHE A 1 166 ? 1.004 -12.076 13.098 1.00 81.44 166 PHE A CA 1
ATOM 1247 C C . PHE A 1 166 ? 2.529 -12.043 13.093 1.00 81.44 166 PHE A C 1
ATOM 1249 O O . PHE A 1 166 ? 3.140 -13.108 13.126 1.00 81.44 166 PHE A O 1
ATOM 1256 N N . PRO A 1 167 ? 3.168 -10.857 13.061 1.00 70.69 167 PRO A N 1
ATOM 1257 C CA . PRO A 1 167 ? 4.620 -10.792 13.058 1.00 70.69 167 PRO A CA 1
ATOM 1258 C C . PRO A 1 167 ? 5.151 -11.608 14.233 1.00 70.69 167 PRO A C 1
ATOM 1260 O O . PRO A 1 167 ? 4.805 -11.344 15.387 1.00 70.69 167 PRO A O 1
ATOM 1263 N N . GLU A 1 168 ? 6.012 -12.575 13.925 1.00 71.62 168 GLU A N 1
ATOM 1264 C CA . GLU A 1 168 ? 6.636 -13.483 14.893 1.00 71.62 168 GLU A CA 1
ATOM 1265 C C . GLU A 1 168 ? 7.304 -12.734 16.058 1.00 71.62 168 GLU A C 1
ATOM 1267 O O . GLU A 1 168 ? 7.452 -13.280 17.147 1.00 71.62 168 GLU A O 1
ATOM 1272 N N . ASN A 1 169 ? 7.636 -11.449 15.864 1.00 68.81 169 ASN A N 1
ATOM 1273 C CA . ASN A 1 169 ? 8.160 -10.566 16.896 1.00 68.81 169 ASN A CA 1
ATOM 1274 C C . ASN A 1 169 ? 7.590 -9.138 16.788 1.00 68.81 169 ASN A C 1
ATOM 1276 O O . ASN A 1 169 ? 8.310 -8.192 16.456 1.00 68.81 169 ASN A O 1
ATOM 1280 N N . LEU A 1 170 ? 6.303 -8.962 17.110 1.00 63.91 170 LEU A N 1
ATOM 1281 C CA . LEU A 1 170 ? 5.621 -7.653 17.139 1.00 63.91 170 LEU A CA 1
ATOM 1282 C C . LEU A 1 170 ? 6.405 -6.594 17.943 1.00 63.91 170 LEU A C 1
ATOM 1284 O O . LEU A 1 170 ? 6.556 -5.452 17.512 1.00 63.91 170 LEU A O 1
ATOM 1288 N N . VAL A 1 171 ? 6.985 -7.000 19.076 1.00 59.22 171 VAL A N 1
ATOM 1289 C CA . VAL A 1 171 ? 7.769 -6.124 19.963 1.00 59.22 171 VAL A CA 1
ATOM 1290 C C . VAL A 1 171 ? 9.132 -5.763 19.358 1.00 59.22 171 VAL A C 1
ATOM 1292 O O . VAL A 1 171 ? 9.573 -4.620 19.474 1.00 59.22 171 VAL A O 1
ATOM 1295 N N . GLN A 1 172 ? 9.789 -6.696 18.660 1.00 64.88 172 GLN A N 1
ATOM 1296 C CA . GLN A 1 172 ? 11.090 -6.445 18.034 1.00 64.88 172 GLN A CA 1
ATOM 1297 C C . GLN A 1 172 ? 10.962 -5.557 16.790 1.00 64.88 172 GLN A C 1
ATOM 1299 O O . GLN A 1 172 ? 11.791 -4.670 16.599 1.00 64.88 172 GLN A O 1
ATOM 1304 N N . ALA A 1 173 ? 9.915 -5.735 15.978 1.00 56.88 173 ALA A N 1
ATOM 1305 C CA . ALA A 1 173 ? 9.680 -4.939 14.773 1.00 56.88 173 ALA A CA 1
ATOM 1306 C C . ALA A 1 173 ? 9.373 -3.464 15.098 1.00 56.88 173 ALA A C 1
ATOM 1308 O O . ALA A 1 173 ? 9.982 -2.565 14.514 1.00 56.88 173 ALA A O 1
ATOM 1309 N N . CYS A 1 174 ? 8.514 -3.203 16.092 1.00 64.94 174 CYS A N 1
ATOM 1310 C CA . CYS A 1 174 ? 8.203 -1.837 16.520 1.00 64.94 174 CYS A CA 1
ATOM 1311 C C . CYS A 1 174 ? 9.412 -1.116 17.150 1.00 64.94 174 CYS A C 1
ATOM 1313 O O . CYS A 1 174 ? 9.596 0.077 16.914 1.00 64.94 174 CYS A O 1
ATOM 1315 N N . PHE A 1 175 ? 10.279 -1.818 17.896 1.00 60.94 175 PHE A N 1
ATOM 1316 C CA . PHE A 1 175 ? 11.490 -1.219 18.483 1.00 60.94 175 PHE A CA 1
ATOM 1317 C C . PHE A 1 175 ? 12.660 -1.077 17.493 1.00 60.94 175 PHE A C 1
ATOM 1319 O O . PHE A 1 175 ? 13.471 -0.157 17.622 1.00 60.94 175 PHE A O 1
ATOM 1326 N N . GLN A 1 176 ? 12.777 -1.954 16.489 1.00 58.41 176 GLN A N 1
ATOM 1327 C CA . GLN A 1 176 ? 13.848 -1.868 15.489 1.00 58.41 176 GLN A CA 1
ATOM 1328 C C . GLN A 1 176 ? 13.607 -0.784 14.429 1.00 58.41 176 GLN A C 1
ATOM 1330 O O . GLN A 1 176 ? 14.585 -0.260 13.894 1.00 58.41 176 GLN A O 1
ATOM 1335 N N . GLN A 1 177 ? 12.359 -0.366 14.182 1.00 54.19 177 GLN A N 1
AT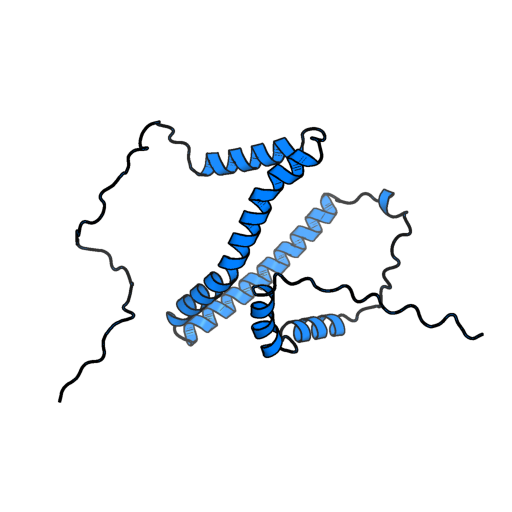OM 1336 C CA . GLN A 1 177 ? 12.060 0.766 13.290 1.00 54.19 177 GLN A CA 1
ATOM 1337 C C . GLN A 1 177 ? 12.635 2.102 13.801 1.00 54.19 177 GLN A C 1
ATOM 1339 O O . GLN A 1 177 ? 12.987 2.963 12.998 1.00 54.19 177 GLN A O 1
ATOM 1344 N N . VAL A 1 178 ? 12.822 2.252 15.119 1.00 49.09 178 VAL A N 1
ATOM 1345 C CA . VAL A 1 178 ? 13.439 3.444 15.735 1.00 49.09 178 VAL A CA 1
ATOM 1346 C C . VAL A 1 178 ? 14.968 3.441 15.581 1.00 49.09 178 VAL A C 1
ATOM 1348 O O . VAL A 1 178 ? 15.583 4.497 15.442 1.00 49.09 178 VAL A O 1
ATOM 1351 N N . LYS A 1 179 ? 15.606 2.262 15.512 1.00 43.41 179 LYS A N 1
ATOM 1352 C CA . LYS A 1 179 ? 17.064 2.155 15.304 1.00 43.41 179 LYS A CA 1
ATOM 1353 C C . LYS A 1 179 ? 17.513 2.483 13.877 1.00 43.41 179 LYS A C 1
ATOM 1355 O O . LYS A 1 179 ? 18.678 2.809 13.686 1.00 43.41 179 LYS A O 1
ATOM 1360 N N . GLN A 1 180 ? 16.618 2.442 12.889 1.00 47.78 180 GLN A N 1
ATOM 1361 C CA . GLN A 1 180 ? 16.963 2.760 11.495 1.00 47.78 180 GLN A CA 1
ATOM 1362 C C . GLN A 1 180 ? 17.119 4.276 11.248 1.00 47.78 180 GLN A C 1
ATOM 1364 O O . GLN A 1 180 ? 17.776 4.668 10.289 1.00 47.78 180 GLN A O 1
ATOM 1369 N N . LEU A 1 181 ? 16.559 5.137 12.112 1.00 47.69 181 LEU A N 1
ATOM 1370 C CA . LEU A 1 181 ? 16.609 6.604 11.968 1.00 47.69 181 LEU A CA 1
ATOM 1371 C C . LEU A 1 181 ? 17.684 7.290 12.830 1.00 47.69 181 LEU A C 1
ATOM 1373 O O . LEU A 1 181 ? 18.028 8.435 12.560 1.00 47.69 181 LEU A O 1
ATOM 1377 N N . ALA A 1 182 ? 18.261 6.595 13.815 1.00 40.22 182 ALA A N 1
ATOM 1378 C CA . ALA A 1 182 ? 19.418 7.073 14.587 1.00 40.22 182 ALA A CA 1
ATOM 1379 C C . ALA A 1 182 ? 20.757 6.487 14.091 1.00 40.22 182 ALA A C 1
ATOM 1381 O O . ALA A 1 182 ? 21.792 6.661 14.728 1.00 40.22 182 ALA A O 1
ATOM 1382 N N . GLY A 1 183 ? 20.729 5.766 12.968 1.00 40.97 183 GLY A N 1
ATOM 1383 C CA . GLY A 1 183 ? 21.862 5.038 12.419 1.00 40.97 183 GLY A CA 1
ATOM 1384 C C . GLY A 1 183 ? 22.178 5.457 10.993 1.00 40.97 183 GLY A C 1
ATOM 1385 O O . GLY A 1 183 ? 22.153 4.624 10.090 1.00 40.97 183 GLY A O 1
ATOM 1386 N N . THR A 1 184 ? 22.609 6.704 10.792 1.00 47.97 184 THR A N 1
ATOM 1387 C CA . THR A 1 184 ? 23.675 6.955 9.808 1.00 47.97 184 THR A CA 1
ATOM 1388 C C . THR A 1 184 ? 24.935 6.266 10.333 1.00 47.97 184 THR A C 1
ATOM 1390 O O . THR A 1 184 ? 25.868 6.888 10.830 1.00 47.97 184 THR A O 1
ATOM 1393 N N . THR A 1 185 ? 24.934 4.941 10.348 1.00 46.88 185 THR A N 1
ATOM 1394 C CA . THR A 1 185 ? 26.088 4.144 10.724 1.00 46.88 185 THR A CA 1
ATOM 1395 C C . THR A 1 185 ? 26.019 2.893 9.882 1.00 46.88 185 THR A C 1
ATOM 1397 O O . THR A 1 185 ? 25.290 1.952 10.174 1.00 46.88 185 THR A O 1
ATOM 1400 N N . CYS A 1 186 ? 26.728 2.986 8.760 1.00 42.22 186 CYS A N 1
ATOM 1401 C CA . CYS A 1 186 ? 27.447 1.914 8.097 1.00 42.22 186 CYS A CA 1
ATOM 1402 C C . CYS A 1 186 ? 27.079 0.526 8.627 1.00 42.22 186 CYS A C 1
ATOM 1404 O O . CYS A 1 186 ? 27.561 0.133 9.685 1.00 42.22 186 CYS A O 1
ATOM 1406 N N . VAL A 1 187 ? 26.282 -0.242 7.883 1.00 45.12 187 VAL A N 1
ATOM 1407 C CA . VAL A 1 187 ? 26.289 -1.696 8.055 1.00 45.12 187 VAL A CA 1
ATOM 1408 C C . VAL A 1 187 ? 27.673 -2.156 7.590 1.00 45.12 187 VAL A C 1
ATOM 1410 O O . VAL A 1 187 ? 27.958 -2.054 6.393 1.00 45.12 187 VAL A O 1
ATOM 1413 N N . PRO A 1 188 ? 28.579 -2.622 8.472 1.00 44.03 188 PRO A N 1
ATOM 1414 C CA . PRO A 1 188 ? 29.794 -3.245 7.994 1.00 44.03 188 PRO A CA 1
ATOM 1415 C C . PRO A 1 188 ? 29.385 -4.552 7.318 1.00 44.03 188 PRO A C 1
ATOM 1417 O O . PRO A 1 188 ? 28.854 -5.465 7.954 1.00 44.03 188 PRO A O 1
ATOM 1420 N N . VAL A 1 189 ? 29.650 -4.656 6.018 1.00 49.53 189 VAL A N 1
ATOM 1421 C CA . VAL A 1 189 ? 29.692 -5.940 5.319 1.00 49.53 189 VAL A CA 1
ATOM 1422 C C . VAL A 1 189 ? 30.788 -6.766 5.996 1.00 49.53 189 VAL A C 1
ATOM 1424 O O . VAL A 1 189 ? 31.970 -6.647 5.671 1.00 49.53 189 VAL A O 1
ATOM 1427 N N . LYS A 1 190 ? 30.421 -7.601 6.975 1.00 39.91 190 LYS A N 1
ATOM 1428 C CA . LYS A 1 190 ? 31.284 -8.696 7.419 1.00 39.91 190 LYS A CA 1
ATOM 1429 C C . LYS A 1 190 ? 31.424 -9.633 6.224 1.00 39.91 190 LYS A C 1
ATOM 1431 O O . LYS A 1 190 ? 30.539 -10.442 5.959 1.00 39.91 190 LYS A O 1
ATOM 1436 N N . ARG A 1 191 ? 32.540 -9.514 5.494 1.00 48.25 191 ARG A N 1
ATOM 1437 C CA . ARG A 1 191 ? 33.011 -10.572 4.595 1.00 48.25 191 ARG A CA 1
ATOM 1438 C C . ARG A 1 191 ? 33.011 -11.872 5.396 1.00 48.25 191 ARG A C 1
ATOM 1440 O O . ARG A 1 191 ? 33.757 -11.991 6.369 1.00 48.25 191 ARG A O 1
ATOM 1447 N N . VAL A 1 192 ? 32.174 -12.826 4.998 1.00 52.00 192 VAL A N 1
ATOM 1448 C CA . VAL A 1 192 ? 32.254 -14.198 5.495 1.00 52.00 192 VAL A CA 1
ATOM 1449 C C . VAL A 1 192 ? 33.647 -14.717 5.148 1.00 52.00 192 VAL A C 1
ATOM 1451 O O . VAL A 1 192 ? 34.108 -14.677 4.008 1.00 52.00 192 VAL A O 1
ATOM 1454 N N . ARG A 1 193 ? 34.346 -15.069 6.218 1.00 53.28 193 ARG A N 1
ATOM 1455 C CA . ARG A 1 193 ? 35.766 -15.349 6.324 1.00 53.28 193 ARG A CA 1
ATOM 1456 C C . ARG A 1 193 ? 36.173 -16.525 5.440 1.00 53.28 193 ARG A C 1
ATOM 1458 O O . ARG A 1 193 ? 35.757 -17.661 5.638 1.00 53.28 193 ARG A O 1
ATOM 1465 N N . ARG A 1 194 ? 37.051 -16.212 4.495 1.00 57.19 194 ARG A N 1
ATOM 1466 C CA . ARG A 1 194 ? 37.917 -17.121 3.751 1.00 57.19 194 ARG A CA 1
ATOM 1467 C C . ARG A 1 194 ? 38.884 -17.809 4.724 1.00 57.19 194 ARG A C 1
ATOM 1469 O O . ARG A 1 194 ? 39.959 -17.269 4.899 1.00 57.19 194 ARG A O 1
ATOM 1476 N N . GLU A 1 195 ? 38.527 -18.944 5.338 1.00 55.75 195 GLU A N 1
ATOM 1477 C CA . GLU A 1 195 ? 39.473 -19.857 6.032 1.00 55.75 195 GLU A CA 1
ATOM 1478 C C . GLU A 1 195 ? 39.000 -21.332 6.008 1.00 55.75 195 GLU A C 1
ATOM 1480 O O . GLU A 1 195 ? 38.686 -21.916 7.039 1.00 55.75 195 GLU A O 1
ATOM 1485 N N . ARG A 1 196 ? 38.948 -21.954 4.819 1.00 52.62 196 ARG A N 1
ATOM 1486 C CA . ARG A 1 196 ? 39.013 -23.426 4.638 1.00 52.62 196 ARG A CA 1
ATOM 1487 C C . ARG A 1 196 ? 39.647 -23.790 3.286 1.00 52.62 196 ARG A C 1
ATOM 1489 O O . ARG A 1 196 ? 39.019 -24.420 2.449 1.00 52.62 196 ARG A O 1
ATOM 1496 N N . MET A 1 197 ? 40.883 -23.350 3.049 1.00 52.62 197 MET A N 1
ATOM 1497 C CA . MET A 1 197 ? 41.735 -23.867 1.956 1.00 52.62 197 MET A CA 1
ATOM 1498 C C . MET A 1 197 ? 43.212 -23.912 2.383 1.00 52.62 197 MET A C 1
ATOM 1500 O O . MET A 1 197 ? 44.107 -23.510 1.651 1.00 52.62 197 MET A O 1
ATOM 1504 N N . ALA A 1 198 ? 43.459 -24.370 3.609 1.00 48.66 198 ALA A N 1
ATOM 1505 C CA . ALA A 1 198 ? 44.802 -24.647 4.109 1.00 48.66 198 ALA A CA 1
ATOM 1506 C C . ALA A 1 198 ? 44.786 -25.916 4.973 1.00 48.66 198 ALA A C 1
ATOM 1508 O O . ALA A 1 198 ? 45.188 -25.860 6.126 1.00 48.66 198 ALA A O 1
ATOM 1509 N N . THR A 1 199 ? 44.209 -27.016 4.469 1.00 56.81 199 THR A N 1
ATOM 1510 C CA . THR A 1 199 ? 44.458 -28.413 4.908 1.00 56.81 199 THR A CA 1
ATOM 1511 C C . THR A 1 199 ? 43.548 -29.380 4.140 1.00 56.81 199 T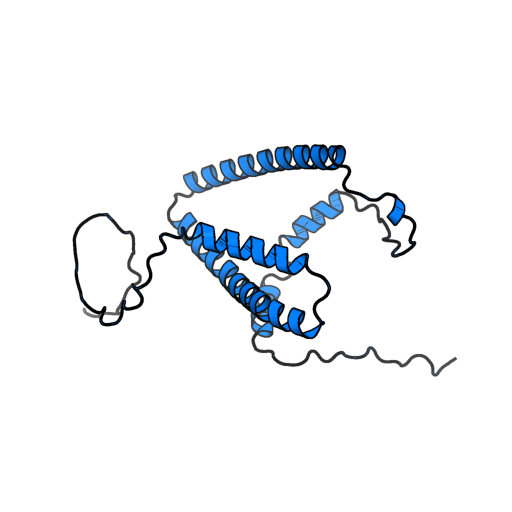HR A C 1
ATOM 1513 O O . THR A 1 199 ? 42.452 -29.696 4.598 1.00 56.81 199 THR A O 1
ATOM 1516 N N . LEU A 1 200 ? 43.967 -29.753 2.927 1.00 44.94 200 LEU A N 1
ATOM 1517 C CA . LEU A 1 200 ? 44.144 -31.122 2.403 1.00 44.94 200 LEU A CA 1
ATOM 1518 C C . LEU A 1 200 ? 44.408 -31.047 0.897 1.00 44.94 200 LEU A C 1
ATOM 1520 O O . LEU A 1 200 ? 43.586 -30.418 0.196 1.00 44.94 200 LEU A O 1
#

Seco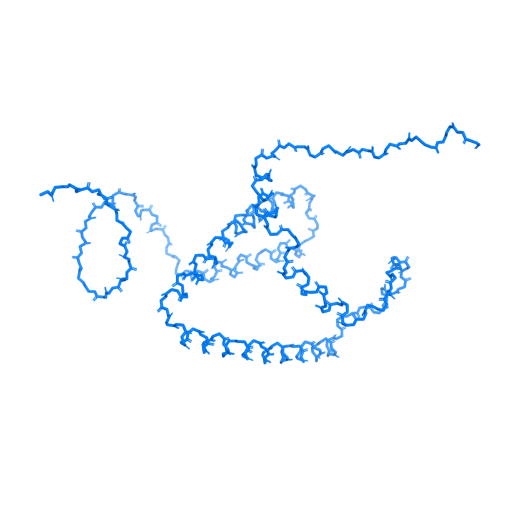ndary structure (DSSP, 8-state):
---------------S----------S------S-----HHHHHHH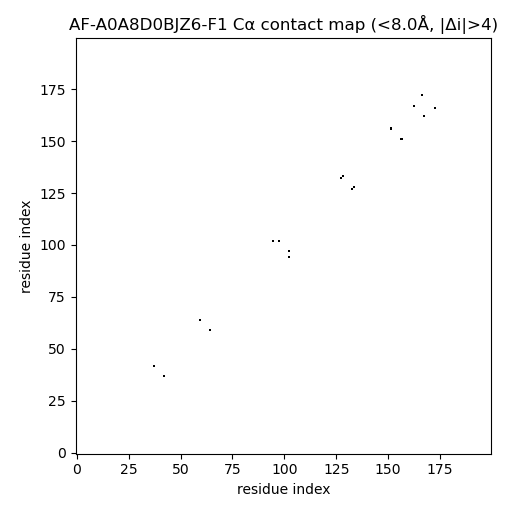HHHHHHHHHHS----HHHHHHHHHHHHHHHHHHHHHHHHHHHHHHHHHHHTS-HHHHHHHHHHHHHHHHHHHHHHHHHHHHHHHHH----GGGGG------------HHHHHHHHHHHHS-TTHHHHHHHHHHTTS--------------SS--

Solvent-accessible surface area (backbone atoms only — not comparable to full-atom values): 13297 Å² total; per-residue (Å²): 132,87,81,90,86,83,89,80,91,77,83,87,78,89,75,91,82,84,89,79,91,76,90,86,84,85,81,79,84,83,82,83,80,76,95,65,92,66,52,74,63,53,55,55,51,52,49,55,50,49,56,53,49,64,66,71,50,78,89,71,61,76,67,63,52,54,63,62,44,49,64,53,54,53,50,54,52,56,52,59,67,47,49,61,60,51,51,52,53,52,49,52,58,60,52,72,78,44,56,74,75,56,47,53,55,52,50,52,52,50,50,54,50,53,54,53,52,50,53,54,50,49,54,51,49,51,53,46,46,72,67,71,51,89,71,68,80,81,70,74,76,67,96,73,78,87,72,80,79,67,83,72,47,70,64,57,56,51,51,46,51,55,51,64,71,51,57,92,46,61,72,56,54,65,57,50,62,59,53,65,75,78,42,99,58,82,80,77,81,75,73,82,76,92,80,87,87,86,86,132

Sequence (200 aa):
MAVCSDLPVGAFIPTPGSRYTLSLHHLPHTLQSQGTKVPQLQRLILGSLFGSLLRLLPPLDSDLVMLISFPGDILMRMLKMLILPLVISSLISGLAGLDAKSSGRMGTRAMVYYMSTTVVAAILGVILVLSIHPGNPKLKKSPSVVIRNEEVSSLDAFLDLIRNLFPENLVQACFQQVKQLAGTTCVPVKRVRRERMATL

InterPro domains:
  IPR001991 Sodium:dicarboxylate symporter [PF00375] (44-176)
  IPR018107 Sodium:dicarboxylate symporter, conserved site [PS00713] (71-85)
  IPR036458 Sodium:dicarboxylate symporter superfamily [G3DSA:1.10.3860.10] (38-198)
  IPR036458 Sodium:dicarboxylate symporter superfamily [SSF118215] (44-176)
  IPR050746 Dicarboxylate/Amino Acid:Cation Symporter [PTHR11958] (38-181)